Protein AF-A0AAW0KDP1-F1 (afdb_monomer_lite)

Secondary structure (DSSP, 8-state):
------PPPEEEEE-TTS-EEEEETTT--EEEEGGGS--S---TT----B-TTT--B--EEEESSSS--SEEEEEEEEEESSSEEEEEEETTEEEEEEE---S---SS-PPTTEEES-HHHHHTT--TT-EEESS--HHHHHHTT---PPPPEEEEEEEEEPPS-PEEES--TTHHHHHHHH-TTEEEEEEETTTEEEEEES---S-EE-SS--EEEEEEE-GGGGG-S----------

pLDDT: mean 79.46, std 15.43, range [26.52, 94.81]

Organism: Quercus suber (NCBI:txid58331)

Structure (mmCIF, N/CA/C/O backbone):
data_AF-A0AAW0KDP1-F1
#
_entry.id   AF-A0AAW0KDP1-F1
#
loop_
_atom_site.group_PDB
_atom_site.id
_atom_site.type_symbol
_atom_site.label_atom_id
_atom_site.label_alt_id
_atom_site.label_comp_id
_atom_site.label_asym_id
_atom_site.label_entity_id
_atom_site.label_seq_id
_atom_site.pdbx_PDB_ins_code
_atom_site.Cartn_x
_atom_site.Cartn_y
_atom_site.Cartn_z
_atom_site.occupancy
_atom_site.B_iso_or_equiv
_atom_site.auth_seq_id
_atom_site.auth_comp_id
_atom_site.auth_asym_id
_atom_site.auth_atom_id
_atom_site.pdbx_PDB_model_num
ATOM 1 N N . MET A 1 1 ? 47.882 -31.723 -36.943 1.00 37.19 1 MET A N 1
ATOM 2 C CA . MET A 1 1 ? 46.556 -31.652 -36.293 1.00 37.19 1 MET A CA 1
ATOM 3 C C . MET A 1 1 ? 45.699 -30.696 -37.102 1.00 37.19 1 MET A C 1
ATOM 5 O O . MET A 1 1 ? 46.009 -29.514 -37.116 1.00 37.19 1 MET A O 1
ATOM 9 N N . ASN A 1 2 ? 44.676 -31.187 -37.803 1.00 33.06 2 ASN A N 1
ATOM 10 C CA . ASN A 1 2 ? 43.645 -30.308 -38.356 1.00 33.06 2 ASN A CA 1
ATOM 11 C C . ASN A 1 2 ? 42.682 -29.964 -37.223 1.00 33.06 2 ASN A C 1
ATOM 13 O O . ASN A 1 2 ? 41.921 -30.821 -36.784 1.00 33.06 2 ASN A O 1
ATOM 17 N N . VAL A 1 3 ? 42.743 -28.729 -36.729 1.00 38.56 3 VAL A N 1
ATOM 18 C CA . VAL A 1 3 ? 41.714 -28.197 -35.837 1.00 38.56 3 VAL A CA 1
ATOM 19 C C . VAL A 1 3 ? 40.710 -27.465 -36.720 1.00 38.56 3 VAL A C 1
ATOM 21 O O . VAL A 1 3 ? 40.890 -26.299 -37.053 1.00 38.56 3 VAL A O 1
ATOM 24 N N . THR A 1 4 ? 39.660 -28.159 -37.152 1.00 44.69 4 THR A N 1
ATOM 25 C CA . THR A 1 4 ? 38.486 -27.502 -37.734 1.00 44.69 4 THR A CA 1
ATOM 26 C C . THR A 1 4 ? 37.698 -26.848 -36.605 1.00 44.69 4 THR A C 1
ATOM 28 O O . THR A 1 4 ? 36.864 -27.491 -35.969 1.00 44.69 4 THR A O 1
ATOM 31 N N . THR A 1 5 ? 37.957 -25.572 -36.322 1.00 51.06 5 THR A N 1
ATOM 32 C CA . THR A 1 5 ? 37.062 -24.775 -35.481 1.00 51.06 5 THR A CA 1
ATOM 33 C C . THR A 1 5 ? 35.879 -24.314 -36.330 1.00 51.06 5 THR A C 1
ATOM 35 O O . THR A 1 5 ? 35.923 -23.299 -37.019 1.00 51.06 5 THR A O 1
ATOM 38 N N . SER A 1 6 ? 34.776 -25.063 -36.287 1.00 56.22 6 SER A N 1
ATOM 39 C CA . SER A 1 6 ? 33.471 -24.499 -36.639 1.00 56.22 6 SER A CA 1
ATOM 40 C C . SER A 1 6 ? 33.133 -23.459 -35.573 1.00 56.22 6 SER A C 1
ATOM 42 O O . SER A 1 6 ? 32.556 -23.801 -34.543 1.00 56.22 6 SER A O 1
ATOM 44 N N . VAL A 1 7 ? 33.537 -22.202 -35.775 1.00 60.31 7 VAL A N 1
ATOM 45 C CA . VAL A 1 7 ? 33.146 -21.112 -34.876 1.00 60.31 7 VAL A CA 1
ATOM 46 C C . VAL A 1 7 ? 31.623 -20.987 -34.965 1.00 60.31 7 VAL A C 1
ATOM 48 O O . VAL A 1 7 ? 31.108 -20.709 -36.053 1.00 60.31 7 VAL A O 1
ATOM 51 N N . PRO A 1 8 ? 30.871 -21.232 -33.876 1.00 68.81 8 PRO A N 1
ATOM 52 C CA . PRO A 1 8 ? 29.427 -21.088 -33.916 1.00 68.81 8 PRO A CA 1
ATOM 53 C C . PRO A 1 8 ? 29.092 -19.637 -34.265 1.00 68.81 8 PRO A C 1
ATOM 55 O O . PRO A 1 8 ? 29.429 -18.709 -33.526 1.00 68.81 8 PRO A O 1
ATOM 58 N N . LYS A 1 9 ? 28.451 -19.442 -35.423 1.00 81.38 9 LYS A N 1
ATOM 59 C CA . LYS A 1 9 ? 28.010 -18.120 -35.873 1.00 81.38 9 LYS A CA 1
ATOM 60 C C . LYS A 1 9 ? 27.109 -17.522 -34.795 1.00 81.38 9 LYS A C 1
ATOM 62 O O . LYS A 1 9 ? 26.192 -18.194 -34.324 1.00 81.38 9 LYS A O 1
ATOM 67 N N . SER A 1 10 ? 27.406 -16.292 -34.398 1.00 87.00 10 SER A N 1
ATOM 68 C CA . SER A 1 10 ? 26.646 -15.545 -33.399 1.00 87.00 10 SER A CA 1
ATOM 69 C C . SER A 1 10 ? 26.305 -14.171 -33.961 1.00 87.00 10 SER A C 1
ATOM 71 O O . SER A 1 10 ? 27.098 -13.593 -34.705 1.00 87.00 10 SER A O 1
ATOM 73 N N . THR A 1 11 ? 25.139 -13.646 -33.609 1.00 90.38 11 THR A N 1
ATOM 74 C CA . THR A 1 11 ? 24.645 -12.342 -34.054 1.00 90.38 11 THR A CA 1
ATOM 75 C C . THR A 1 11 ? 24.402 -11.438 -32.863 1.00 90.38 11 THR A C 1
ATOM 77 O O . THR A 1 11 ? 23.776 -11.842 -31.882 1.00 90.38 11 THR A O 1
ATOM 80 N N . ALA A 1 12 ? 24.886 -10.202 -32.961 1.00 91.88 12 ALA A N 1
ATOM 81 C CA . ALA A 1 12 ? 24.518 -9.135 -32.044 1.00 91.88 12 ALA A CA 1
ATOM 82 C C . ALA A 1 12 ? 23.241 -8.459 -32.556 1.00 91.88 12 ALA A C 1
ATOM 84 O O . ALA A 1 12 ? 23.168 -8.079 -33.724 1.00 91.88 12 ALA A O 1
ATOM 85 N N . GLN A 1 13 ? 22.241 -8.312 -31.692 1.00 90.75 13 GLN A N 1
ATOM 86 C CA . GLN A 1 13 ? 20.956 -7.714 -32.034 1.00 90.75 13 GLN A CA 1
ATOM 87 C C . GLN A 1 13 ? 20.509 -6.750 -30.936 1.00 90.75 13 GLN A C 1
ATOM 89 O O . GLN A 1 13 ? 20.554 -7.081 -29.752 1.00 90.75 13 GLN A O 1
ATOM 94 N N . LEU A 1 14 ? 20.044 -5.565 -31.332 1.00 90.75 14 LEU A N 1
ATOM 95 C CA . LEU A 1 14 ? 19.363 -4.637 -30.434 1.00 90.75 14 LEU A CA 1
ATOM 96 C C . LEU A 1 14 ? 17.856 -4.916 -30.471 1.00 90.75 14 LEU A C 1
ATOM 98 O O . LEU A 1 14 ? 17.233 -4.846 -31.529 1.00 90.75 14 LEU A O 1
ATOM 102 N N . LEU A 1 15 ? 17.278 -5.255 -29.321 1.00 88.06 15 LEU A N 1
ATOM 103 C CA . LEU A 1 15 ? 15.844 -5.503 -29.184 1.00 88.06 15 LEU A CA 1
ATOM 104 C C . LEU A 1 15 ? 15.071 -4.188 -29.020 1.00 88.06 15 LEU A C 1
ATOM 106 O O . LEU A 1 15 ? 15.624 -3.180 -28.586 1.00 88.06 15 LEU A O 1
ATOM 110 N N . HIS A 1 16 ? 13.760 -4.218 -29.276 1.00 84.94 16 HIS A N 1
ATOM 111 C CA . HIS A 1 16 ? 12.876 -3.059 -29.077 1.00 84.94 16 HIS A CA 1
ATOM 112 C C . HIS A 1 16 ? 12.880 -2.529 -27.631 1.00 84.94 16 HIS A C 1
ATOM 114 O O . HIS A 1 16 ? 12.679 -1.342 -27.402 1.00 84.94 16 HIS A O 1
ATOM 120 N N . SER A 1 17 ? 13.171 -3.388 -26.652 1.00 82.81 17 SER A N 1
ATOM 121 C CA . SER A 1 17 ? 13.331 -2.988 -25.250 1.00 82.81 17 SER A CA 1
ATOM 122 C C . SER A 1 17 ? 14.595 -2.160 -24.973 1.00 82.81 17 SER A C 1
ATOM 124 O O . SER A 1 17 ? 14.774 -1.692 -23.854 1.00 82.81 17 SER A O 1
ATOM 126 N N . GLY A 1 18 ? 15.502 -2.014 -25.944 1.00 85.38 18 GLY A N 1
ATOM 127 C CA . GLY A 1 18 ? 16.833 -1.430 -25.751 1.00 85.38 18 GLY A CA 1
ATOM 128 C C . GLY A 1 18 ? 17.872 -2.421 -25.210 1.00 85.38 18 GLY A C 1
ATOM 129 O O . GLY A 1 18 ? 19.008 -2.038 -24.939 1.00 85.38 18 GLY A O 1
ATOM 130 N N . ASN A 1 19 ? 17.513 -3.700 -25.052 1.00 88.44 19 ASN A N 1
ATOM 131 C CA . ASN A 1 19 ? 18.457 -4.747 -24.661 1.00 88.44 19 ASN A CA 1
ATOM 132 C C . ASN A 1 19 ? 19.320 -5.154 -25.862 1.00 88.44 19 ASN A C 1
ATOM 134 O O . ASN A 1 19 ? 18.791 -5.614 -26.876 1.00 88.44 19 ASN A O 1
ATOM 138 N N . LEU A 1 20 ? 20.639 -5.007 -25.744 1.00 91.06 20 LEU A N 1
ATOM 139 C CA . LEU A 1 20 ? 21.595 -5.502 -26.730 1.00 91.06 20 LEU A CA 1
ATOM 140 C C . LEU A 1 20 ? 21.946 -6.939 -26.359 1.00 91.06 20 LEU A C 1
ATOM 142 O O . LEU A 1 20 ? 22.502 -7.174 -25.287 1.00 91.06 20 LEU A O 1
ATOM 146 N N . VAL A 1 21 ? 21.621 -7.890 -27.229 1.00 92.25 21 VAL A N 1
ATOM 147 C CA . VAL A 1 21 ? 21.832 -9.321 -26.994 1.00 92.25 21 VAL A CA 1
ATOM 148 C C . VAL A 1 21 ? 22.825 -9.892 -27.993 1.00 92.25 21 VAL A C 1
ATOM 150 O O . VAL A 1 21 ? 22.816 -9.539 -29.171 1.00 92.25 21 VAL A O 1
ATOM 153 N N . LEU A 1 22 ? 23.676 -10.796 -27.521 1.00 91.75 22 LEU A N 1
ATOM 154 C CA . LEU A 1 22 ? 24.489 -11.656 -28.369 1.00 91.75 22 LEU A CA 1
ATOM 155 C C . LEU A 1 22 ? 23.862 -13.047 -28.356 1.00 91.75 22 LEU A C 1
ATOM 157 O O . LEU A 1 22 ? 23.743 -13.670 -27.296 1.00 91.75 22 LEU A O 1
ATOM 161 N N . GLN A 1 23 ? 23.448 -13.515 -29.526 1.00 91.00 23 GLN A N 1
ATOM 162 C CA . GLN A 1 23 ? 22.699 -14.754 -29.690 1.00 91.00 23 GLN A CA 1
ATOM 163 C C . GLN A 1 23 ? 23.456 -15.719 -30.599 1.00 91.00 23 GLN A C 1
ATOM 165 O O . GLN A 1 23 ? 24.000 -15.318 -31.624 1.00 91.00 23 GLN A O 1
ATOM 170 N N . GLN A 1 24 ? 23.487 -16.996 -30.232 1.00 89.94 24 GLN A N 1
ATOM 171 C CA . GLN A 1 24 ? 24.057 -18.046 -31.069 1.00 89.94 24 GLN A CA 1
ATOM 172 C C . GLN A 1 24 ? 23.070 -18.436 -32.179 1.00 89.94 24 GLN A C 1
ATOM 174 O O . GLN A 1 24 ? 21.932 -18.800 -31.891 1.00 89.94 24 GLN A O 1
ATOM 179 N N . ASN A 1 25 ? 23.503 -18.432 -33.440 1.00 83.69 2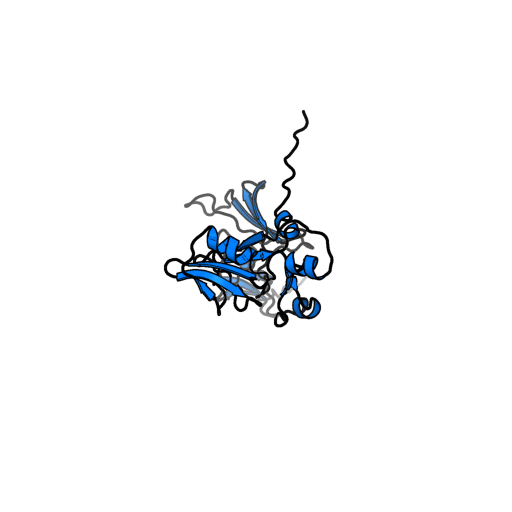5 ASN A N 1
ATOM 180 C CA . ASN A 1 25 ? 22.606 -18.613 -34.590 1.00 83.69 25 ASN A CA 1
ATOM 181 C C . ASN A 1 25 ? 22.030 -20.028 -34.688 1.00 83.69 25 ASN A C 1
ATOM 183 O O . ASN A 1 25 ? 20.930 -20.209 -35.194 1.00 83.69 25 ASN A O 1
ATOM 187 N N . THR A 1 26 ? 22.785 -21.038 -34.254 1.00 84.06 26 THR A N 1
ATOM 188 C CA . THR A 1 26 ? 22.388 -22.448 -34.384 1.00 84.06 26 THR A CA 1
ATOM 189 C C . THR A 1 26 ? 21.294 -22.845 -33.401 1.00 84.06 26 THR A C 1
ATOM 191 O O . THR A 1 26 ? 20.446 -23.662 -33.739 1.00 84.06 26 THR A O 1
ATOM 194 N N . THR A 1 27 ? 21.319 -22.288 -32.190 1.00 82.75 27 THR A N 1
ATOM 195 C CA . THR A 1 27 ? 20.412 -22.667 -31.095 1.00 82.75 27 THR A CA 1
ATOM 196 C C . THR A 1 27 ? 19.427 -21.564 -30.721 1.00 82.75 27 THR A C 1
ATOM 198 O O . THR A 1 27 ? 18.463 -21.827 -30.013 1.00 82.75 27 THR A O 1
ATOM 201 N N . GLY A 1 28 ? 19.671 -20.319 -31.141 1.00 82.38 28 GLY A N 1
ATOM 202 C CA . GLY A 1 28 ? 18.922 -19.156 -30.665 1.00 82.38 28 GLY A CA 1
ATOM 203 C C . GLY A 1 28 ? 19.210 -18.799 -29.200 1.00 82.38 28 GLY A C 1
ATOM 204 O O . GLY A 1 28 ? 18.505 -17.974 -28.620 1.00 82.38 28 GLY A O 1
ATOM 205 N N . THR A 1 29 ? 20.230 -19.387 -28.571 1.00 86.50 29 THR A N 1
ATOM 206 C CA . THR A 1 29 ? 20.529 -19.130 -27.154 1.00 86.50 29 THR A CA 1
ATOM 207 C C . THR A 1 29 ? 21.184 -17.761 -26.980 1.00 86.50 29 THR A C 1
ATOM 209 O O . THR A 1 29 ? 22.144 -17.437 -27.683 1.00 86.50 29 THR A O 1
ATOM 212 N N . ILE A 1 30 ? 20.696 -16.959 -26.028 1.00 87.69 30 ILE A N 1
ATOM 213 C CA . ILE A 1 30 ? 21.334 -15.694 -25.640 1.00 87.69 30 ILE A CA 1
ATOM 214 C C . ILE A 1 30 ? 22.529 -16.016 -24.744 1.00 87.69 30 ILE A C 1
ATOM 216 O O . ILE A 1 30 ? 22.359 -16.531 -23.640 1.00 87.69 30 ILE A O 1
ATOM 220 N N . ILE A 1 31 ? 23.731 -15.694 -25.215 1.00 90.12 31 ILE A N 1
ATOM 221 C CA . ILE A 1 31 ? 24.982 -15.935 -24.482 1.00 90.12 31 ILE A CA 1
ATOM 222 C C . ILE A 1 31 ? 25.451 -14.701 -23.705 1.00 90.12 31 ILE A C 1
ATOM 224 O O . ILE A 1 31 ? 26.204 -14.828 -22.742 1.00 90.12 31 ILE A O 1
ATOM 228 N N . TRP A 1 32 ? 24.988 -13.510 -24.089 1.00 90.69 32 TRP A N 1
ATOM 229 C CA . TRP A 1 32 ? 25.252 -12.262 -23.377 1.00 90.69 32 TRP A CA 1
ATOM 230 C C . TRP A 1 32 ? 24.125 -11.257 -23.617 1.00 90.69 32 TRP A C 1
ATOM 232 O O . TRP A 1 32 ? 23.525 -11.244 -24.692 1.00 90.69 32 TRP A O 1
ATOM 242 N N . GLN A 1 33 ? 23.853 -10.397 -22.635 1.00 91.62 33 GLN A N 1
ATOM 243 C CA . GLN A 1 33 ? 22.905 -9.293 -22.786 1.00 91.62 33 GLN A CA 1
ATOM 244 C C . GLN A 1 33 ? 23.303 -8.070 -21.952 1.00 91.62 33 GLN A C 1
ATOM 246 O O . GLN A 1 33 ? 23.795 -8.216 -20.829 1.00 91.62 33 GLN A O 1
ATOM 251 N N . SER A 1 34 ? 23.027 -6.866 -22.458 1.00 88.88 34 SER A N 1
ATOM 252 C CA . SER A 1 34 ? 23.371 -5.613 -21.772 1.00 88.88 34 SER A CA 1
ATOM 253 C C . SER A 1 34 ? 22.600 -5.422 -20.465 1.00 88.88 34 SER A C 1
ATOM 255 O O . SER A 1 34 ? 23.146 -4.904 -19.494 1.00 88.88 34 SER A O 1
ATOM 257 N N . PHE A 1 35 ? 21.365 -5.924 -20.378 1.00 88.25 35 PHE A N 1
ATOM 258 C CA . PHE A 1 35 ? 20.525 -5.804 -19.178 1.00 88.25 35 PHE A CA 1
ATOM 259 C C . PHE A 1 35 ? 21.103 -6.507 -17.935 1.00 88.25 35 PHE A C 1
ATOM 261 O O . PHE A 1 35 ? 20.681 -6.218 -16.818 1.00 88.25 35 PHE A O 1
ATOM 268 N N . GLN A 1 36 ? 22.073 -7.415 -18.100 1.00 85.94 36 GLN A N 1
ATOM 269 C CA . GLN A 1 36 ? 22.772 -8.048 -16.975 1.00 85.94 36 GLN A CA 1
ATOM 270 C C . GLN A 1 36 ? 23.845 -7.147 -16.342 1.00 85.94 36 GLN A C 1
ATOM 272 O O . GLN A 1 36 ? 24.273 -7.427 -15.223 1.00 85.94 36 GLN A O 1
ATOM 277 N N . ARG A 1 37 ? 24.287 -6.086 -17.032 1.00 85.00 37 ARG A N 1
ATOM 278 C CA . ARG A 1 37 ? 25.301 -5.130 -16.560 1.00 85.00 37 ARG A CA 1
ATOM 279 C C . ARG A 1 37 ? 24.906 -3.696 -16.945 1.00 85.00 37 ARG A C 1
ATOM 281 O O . ARG A 1 37 ? 25.454 -3.156 -17.905 1.00 85.00 37 ARG A O 1
ATOM 288 N N . PRO A 1 38 ? 23.930 -3.101 -16.242 1.00 86.06 38 PRO A N 1
ATOM 289 C CA . PRO A 1 38 ? 23.477 -1.749 -16.533 1.00 86.06 38 PRO A CA 1
ATOM 290 C C . PRO A 1 38 ? 24.465 -0.685 -16.024 1.00 86.06 38 PRO A C 1
ATOM 292 O O . PRO A 1 38 ? 25.297 -0.960 -15.161 1.00 86.06 38 PRO A O 1
ATOM 295 N N . CYS A 1 39 ? 24.339 0.535 -16.549 1.00 85.88 39 CYS A N 1
ATOM 296 C CA . CYS A 1 39 ? 25.056 1.723 -16.074 1.00 85.88 39 CYS A CA 1
ATOM 297 C C . CYS A 1 39 ? 24.234 2.438 -14.982 1.00 85.88 39 CYS A C 1
ATOM 299 O O . CYS A 1 39 ? 23.882 1.838 -13.967 1.00 85.88 39 CYS A O 1
ATOM 301 N N . ASP A 1 40 ? 23.901 3.709 -15.193 1.00 85.19 40 ASP A N 1
ATOM 302 C CA . ASP A 1 40 ? 23.148 4.574 -14.281 1.00 85.19 40 ASP A CA 1
ATOM 303 C C . ASP A 1 40 ? 21.636 4.584 -14.559 1.00 85.19 40 ASP A C 1
ATOM 305 O O . ASP A 1 40 ? 20.846 4.973 -13.700 1.00 85.19 40 ASP A O 1
ATOM 309 N N . THR A 1 41 ? 21.226 4.128 -15.744 1.00 81.50 41 THR A N 1
ATOM 310 C CA . THR A 1 41 ? 19.852 4.254 -16.241 1.00 81.50 41 THR A CA 1
ATOM 311 C C . THR A 1 41 ? 19.098 2.925 -16.207 1.00 81.50 41 THR A C 1
ATOM 313 O O . THR A 1 41 ? 19.573 1.912 -16.722 1.00 81.50 41 THR A O 1
ATOM 316 N N . LEU A 1 42 ? 17.879 2.945 -15.658 1.00 81.62 42 LEU A N 1
ATOM 317 C CA . LEU A 1 42 ? 16.928 1.831 -15.690 1.00 81.62 42 LEU A CA 1
ATOM 318 C C . LEU A 1 42 ? 15.947 2.008 -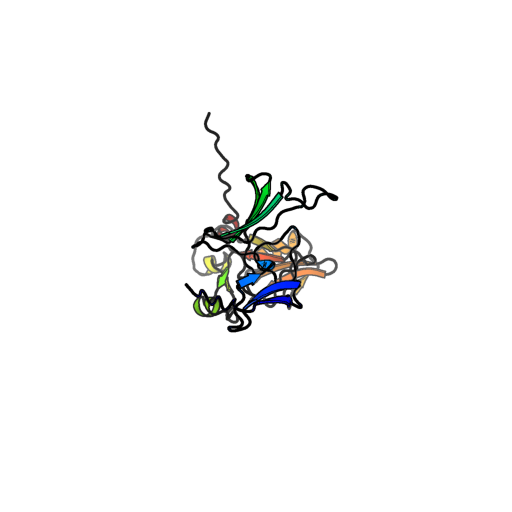16.858 1.00 81.62 42 LEU A C 1
ATOM 320 O O . LEU A 1 42 ? 15.114 2.911 -16.840 1.00 81.62 42 LEU A O 1
ATOM 324 N N . LEU A 1 43 ? 16.026 1.128 -17.858 1.00 80.56 43 LEU A N 1
ATOM 325 C CA . LEU A 1 43 ? 15.093 1.107 -18.988 1.00 80.56 43 LEU A CA 1
ATOM 326 C C . LEU A 1 43 ? 13.832 0.295 -18.671 1.00 80.56 43 LEU A C 1
ATOM 328 O O . LEU A 1 43 ? 13.823 -0.588 -17.810 1.00 80.56 43 LEU A O 1
ATOM 332 N N . SER A 1 44 ? 12.763 0.559 -19.425 1.00 72.38 44 SER A N 1
ATOM 333 C CA . SER A 1 44 ? 11.558 -0.273 -19.388 1.00 72.38 44 SER A CA 1
ATOM 334 C C . SER A 1 44 ? 11.911 -1.734 -19.701 1.00 72.38 44 SER A C 1
ATOM 336 O O . SER A 1 44 ? 12.748 -2.013 -20.556 1.00 72.38 44 SER A O 1
ATOM 338 N N . MET A 1 45 ? 11.287 -2.680 -18.995 1.00 72.75 45 MET A N 1
ATOM 339 C CA . MET A 1 45 ? 11.553 -4.129 -19.066 1.00 72.75 45 MET A CA 1
ATOM 340 C C . MET A 1 45 ? 12.903 -4.606 -18.492 1.00 72.75 45 MET A C 1
ATOM 342 O O . MET A 1 45 ? 13.128 -5.820 -18.430 1.00 72.75 45 MET A O 1
ATOM 346 N N . MET A 1 46 ? 13.783 -3.713 -18.019 1.00 80.94 46 MET A N 1
ATOM 347 C CA . MET A 1 46 ? 14.935 -4.124 -17.209 1.00 80.94 46 MET A CA 1
ATOM 348 C C . MET A 1 46 ? 14.473 -4.647 -15.847 1.00 80.94 46 MET A C 1
ATOM 350 O O . MET A 1 46 ? 13.533 -4.133 -15.241 1.00 80.94 46 MET A O 1
ATOM 354 N N . LYS A 1 47 ? 15.164 -5.670 -15.337 1.00 79.12 47 LYS A N 1
ATOM 355 C CA . LYS A 1 47 ? 14.870 -6.267 -14.030 1.00 79.12 47 LYS A CA 1
ATOM 356 C C . LYS A 1 47 ? 16.040 -6.061 -13.083 1.00 79.12 47 LYS A C 1
ATOM 358 O O . LYS A 1 47 ? 17.097 -6.667 -13.252 1.00 79.12 47 LYS A O 1
ATOM 363 N N . MET A 1 48 ? 15.819 -5.274 -12.036 1.00 78.38 48 MET A N 1
ATOM 364 C CA . MET A 1 48 ? 16.711 -5.285 -10.883 1.00 78.38 48 MET A CA 1
ATOM 365 C C . MET A 1 48 ? 16.474 -6.595 -10.127 1.00 78.38 48 MET A C 1
ATOM 367 O O . MET A 1 48 ? 15.353 -6.900 -9.723 1.00 78.38 48 MET A O 1
ATOM 371 N N . SER A 1 49 ? 17.508 -7.418 -10.006 1.00 79.56 49 SER A N 1
ATOM 372 C CA . SER A 1 49 ? 17.386 -8.764 -9.451 1.00 79.56 49 SER A CA 1
ATOM 373 C C . SER A 1 49 ? 18.627 -9.146 -8.664 1.00 79.56 49 SER A C 1
ATOM 375 O O . SER A 1 49 ? 19.712 -8.601 -8.864 1.00 79.56 49 SER A O 1
ATOM 377 N N . THR A 1 50 ? 18.454 -10.084 -7.743 1.00 80.50 50 THR A N 1
ATOM 378 C CA . THR A 1 50 ? 19.544 -10.665 -6.967 1.00 80.50 50 THR A CA 1
ATOM 379 C C . THR A 1 50 ? 19.310 -12.160 -6.858 1.00 80.50 50 THR A C 1
ATOM 381 O O . THR A 1 50 ? 18.202 -12.613 -6.561 1.00 80.50 50 THR A O 1
ATOM 384 N N . ASN A 1 51 ? 20.338 -12.937 -7.160 1.00 73.00 51 ASN A N 1
ATOM 385 C CA . ASN A 1 51 ? 20.327 -14.379 -7.073 1.00 73.00 51 ASN A CA 1
ATOM 386 C C . ASN A 1 51 ? 21.117 -14.781 -5.828 1.00 73.00 51 ASN A C 1
ATOM 388 O O . ASN A 1 51 ? 22.343 -14.695 -5.802 1.00 73.00 51 ASN A O 1
ATOM 392 N N . ARG A 1 52 ? 20.400 -15.245 -4.799 1.00 67.81 52 ARG A N 1
ATOM 393 C CA . ARG A 1 52 ? 21.001 -15.657 -3.521 1.00 67.81 52 ARG A CA 1
ATOM 394 C C . ARG A 1 52 ? 21.902 -16.887 -3.645 1.00 67.81 52 ARG A C 1
ATOM 396 O O . ARG A 1 52 ? 22.785 -17.057 -2.820 1.00 67.81 52 ARG A O 1
ATOM 403 N N . ILE A 1 53 ? 21.666 -17.734 -4.648 1.00 70.81 53 ILE A N 1
ATOM 404 C CA . ILE A 1 53 ? 22.401 -18.989 -4.851 1.00 70.81 53 ILE A CA 1
ATOM 405 C C . ILE A 1 53 ? 23.760 -18.706 -5.495 1.00 70.81 53 ILE A C 1
ATOM 407 O O . ILE A 1 53 ? 24.763 -19.293 -5.112 1.00 70.81 53 ILE A O 1
ATOM 411 N N . THR A 1 54 ? 23.801 -17.791 -6.467 1.00 71.56 54 THR A N 1
ATOM 412 C CA . THR A 1 54 ? 25.024 -17.486 -7.232 1.00 71.56 54 THR A CA 1
ATOM 413 C C . THR A 1 54 ? 25.727 -16.203 -6.784 1.00 71.56 54 THR A C 1
ATOM 415 O O . THR A 1 54 ? 26.728 -15.825 -7.384 1.00 71.56 54 THR A O 1
ATOM 418 N N . SER A 1 55 ? 25.197 -15.505 -5.773 1.00 69.00 55 SER A N 1
ATOM 419 C CA . SER A 1 55 ? 25.632 -14.168 -5.321 1.00 69.00 55 SER A CA 1
ATOM 420 C C . SER A 1 55 ? 25.635 -13.085 -6.411 1.00 69.00 55 SER A C 1
ATOM 422 O O . SER A 1 55 ? 26.136 -11.980 -6.202 1.00 69.00 55 SER A O 1
ATOM 424 N N . ASN A 1 56 ? 25.041 -13.369 -7.572 1.00 78.88 56 ASN A N 1
ATOM 425 C CA . ASN A 1 56 ? 24.936 -12.426 -8.675 1.00 78.88 56 ASN A CA 1
ATOM 426 C C . ASN A 1 56 ? 23.820 -11.420 -8.399 1.00 78.88 56 ASN A C 1
ATOM 428 O O . ASN A 1 56 ? 22.685 -11.803 -8.115 1.00 78.88 56 ASN A O 1
ATOM 432 N N . LYS A 1 57 ? 24.117 -10.131 -8.548 1.00 84.94 57 LYS A N 1
ATOM 433 C CA . LYS A 1 57 ? 23.135 -9.049 -8.435 1.00 84.94 57 LYS A CA 1
ATOM 434 C C . LYS A 1 57 ? 23.239 -8.109 -9.626 1.00 84.94 57 LYS A C 1
ATOM 436 O O . LYS A 1 57 ? 24.336 -7.788 -10.072 1.00 84.94 57 LYS A O 1
ATOM 441 N N . VAL A 1 58 ? 22.091 -7.653 -10.110 1.00 86.81 58 VAL A N 1
ATOM 442 C CA . VAL A 1 58 ? 22.015 -6.544 -11.060 1.00 86.81 58 VAL A CA 1
ATOM 443 C C . VAL A 1 58 ? 22.070 -5.255 -10.247 1.00 86.81 58 VAL A C 1
ATOM 445 O O . VAL A 1 58 ? 21.179 -4.984 -9.439 1.00 86.81 58 VAL A O 1
ATOM 448 N N . GLN A 1 59 ? 23.148 -4.500 -10.427 1.00 89.56 59 GLN A N 1
ATOM 449 C CA . GLN A 1 59 ? 23.444 -3.264 -9.708 1.00 89.56 59 GLN A CA 1
ATOM 450 C C . GLN A 1 59 ? 23.630 -2.139 -10.720 1.00 89.56 59 GLN A C 1
ATOM 452 O O . GLN A 1 59 ? 24.316 -2.331 -11.719 1.00 89.56 59 GLN A O 1
ATOM 457 N N . PHE A 1 60 ? 23.030 -0.985 -10.439 1.00 91.12 60 PHE A N 1
ATOM 458 C CA . PHE A 1 60 ? 23.203 0.230 -11.234 1.00 91.12 60 PHE A CA 1
ATOM 459 C C . PHE A 1 60 ? 24.201 1.133 -10.523 1.00 91.12 60 PHE A C 1
ATOM 461 O O . PHE A 1 60 ? 24.207 1.199 -9.290 1.00 91.12 60 PHE A O 1
ATOM 468 N N . THR A 1 61 ? 25.033 1.824 -11.285 1.00 91.62 61 THR A N 1
ATOM 469 C CA . THR A 1 61 ? 26.105 2.685 -10.776 1.00 91.62 61 THR A CA 1
ATOM 470 C C . THR A 1 61 ? 25.947 4.080 -11.343 1.00 91.62 61 THR A C 1
ATOM 472 O O . THR A 1 61 ? 25.742 4.218 -12.545 1.00 91.62 61 THR A O 1
ATOM 475 N N . SER A 1 62 ? 26.074 5.109 -10.506 1.00 91.31 62 SER A N 1
ATOM 476 C CA . SER A 1 62 ? 26.077 6.488 -10.989 1.00 91.31 62 SER A CA 1
ATOM 477 C C . SER A 1 62 ? 27.289 6.744 -11.879 1.00 91.31 62 SER A C 1
ATOM 479 O O . SER A 1 62 ? 28.299 6.043 -11.788 1.00 91.31 62 SER A O 1
ATOM 481 N N . TRP A 1 63 ? 27.225 7.796 -12.687 1.00 91.12 63 TRP A N 1
ATOM 482 C CA . TRP A 1 63 ? 28.428 8.371 -13.281 1.00 91.12 63 TRP A CA 1
ATOM 483 C C . TRP A 1 63 ? 29.286 9.045 -12.211 1.00 91.12 63 TRP A C 1
ATOM 485 O O . TRP A 1 63 ? 28.797 9.411 -11.133 1.00 91.12 63 TRP A O 1
ATOM 495 N N . LYS A 1 64 ? 30.576 9.203 -12.504 1.00 88.62 64 LYS A N 1
ATOM 496 C CA . LYS A 1 64 ? 31.525 9.900 -11.635 1.00 88.62 64 LYS A CA 1
ATOM 497 C C . LYS A 1 64 ? 31.297 11.409 -11.651 1.00 88.62 64 LYS A C 1
ATOM 499 O O . LYS A 1 64 ? 31.441 12.059 -10.616 1.00 88.62 64 LYS A O 1
ATOM 504 N N . SER A 1 65 ? 30.915 11.959 -12.801 1.00 87.69 65 SER A N 1
ATOM 505 C CA . SER A 1 65 ? 30.482 13.350 -12.961 1.00 87.69 65 SER A CA 1
ATOM 506 C C . SER A 1 65 ? 29.578 13.493 -14.194 1.00 87.69 65 SER A C 1
ATOM 508 O O . SER A 1 65 ? 29.389 12.541 -14.944 1.00 87.69 65 SER A O 1
ATOM 510 N N . LEU A 1 66 ? 29.038 14.692 -14.438 1.00 84.62 66 LEU A N 1
ATOM 511 C CA . LEU A 1 66 ? 28.224 14.974 -15.632 1.00 84.62 66 LEU A CA 1
ATOM 512 C C . LEU A 1 66 ? 28.982 14.777 -16.959 1.00 84.62 66 LEU A C 1
ATOM 514 O O . LEU A 1 66 ? 28.350 14.566 -17.989 1.00 84.62 66 LEU A O 1
ATOM 518 N N . SER A 1 67 ? 30.315 14.866 -16.947 1.00 92.88 67 SER A N 1
ATOM 519 C CA . SER A 1 67 ? 31.168 14.713 -18.132 1.00 92.88 67 SER A CA 1
ATOM 520 C C . SER A 1 67 ? 31.950 13.397 -18.168 1.00 92.88 67 SER A C 1
ATOM 522 O O . SER A 1 67 ? 32.533 13.074 -19.200 1.00 92.88 67 SER A O 1
ATOM 524 N N . ASP A 1 68 ? 31.975 12.645 -17.066 1.00 90.19 68 ASP A N 1
ATOM 525 C CA . ASP A 1 68 ? 32.732 11.403 -16.926 1.00 90.19 68 ASP A CA 1
ATOM 526 C C . ASP A 1 68 ? 31.780 10.232 -16.612 1.00 90.19 68 ASP A C 1
ATOM 528 O O . ASP A 1 68 ? 31.385 10.058 -15.451 1.00 90.19 68 ASP A O 1
ATOM 532 N N . PRO A 1 69 ? 31.424 9.410 -17.622 1.00 90.62 69 PRO A N 1
ATOM 533 C CA . PRO A 1 69 ? 30.519 8.275 -17.464 1.00 90.62 69 PRO A CA 1
ATOM 534 C C . PRO A 1 69 ? 31.175 7.053 -16.803 1.00 90.62 69 PRO A C 1
ATOM 536 O O . PRO A 1 69 ? 30.569 5.980 -16.750 1.00 90.62 69 PRO A O 1
ATOM 539 N N . SER A 1 70 ? 32.416 7.171 -16.313 1.00 91.69 70 SER A N 1
ATOM 540 C CA . SER A 1 70 ? 33.023 6.128 -15.489 1.00 91.69 70 SER A CA 1
ATOM 541 C C . SER A 1 70 ? 32.244 5.911 -14.184 1.00 91.69 70 SER A C 1
ATOM 543 O O . SER A 1 70 ? 31.424 6.733 -13.770 1.00 91.69 70 SER A O 1
ATOM 545 N N . ILE A 1 71 ? 32.483 4.766 -13.538 1.00 90.06 71 ILE A N 1
ATOM 546 C CA . ILE A 1 71 ? 31.765 4.342 -12.329 1.00 90.06 71 ILE A CA 1
ATOM 547 C C . ILE A 1 71 ? 31.973 5.370 -11.206 1.00 90.06 71 ILE A C 1
ATOM 549 O O . ILE A 1 71 ? 33.098 5.612 -10.766 1.00 90.06 71 ILE A O 1
ATOM 553 N N . GLY A 1 72 ? 30.874 5.957 -10.739 1.00 91.06 72 GLY A N 1
ATOM 554 C CA . GLY A 1 72 ? 30.835 6.910 -9.637 1.00 91.06 72 GLY A CA 1
ATOM 555 C C . GLY A 1 72 ? 30.737 6.261 -8.256 1.00 91.06 72 GLY A C 1
ATOM 556 O O . GLY A 1 72 ? 30.785 5.042 -8.097 1.00 91.06 72 GLY A O 1
ATOM 557 N N . SER A 1 73 ? 30.588 7.104 -7.232 1.00 92.81 73 SER A N 1
ATOM 558 C CA . SER A 1 73 ? 30.570 6.683 -5.823 1.00 92.81 73 SER A CA 1
ATOM 559 C C . SER A 1 73 ? 29.247 6.062 -5.377 1.00 92.81 73 SER A C 1
ATOM 561 O O . SER A 1 73 ? 29.221 5.359 -4.364 1.00 92.81 73 SER A O 1
ATOM 563 N N . PHE A 1 74 ? 28.153 6.289 -6.114 1.00 92.69 74 PHE A N 1
ATOM 564 C CA . PHE A 1 74 ? 26.832 5.783 -5.758 1.00 92.69 74 PHE A CA 1
ATOM 565 C C . PHE A 1 74 ? 26.429 4.566 -6.578 1.00 92.69 74 PHE A C 1
ATOM 567 O O . PHE A 1 74 ? 26.696 4.458 -7.774 1.00 92.69 74 PHE A O 1
ATOM 574 N N . SER A 1 75 ? 25.705 3.652 -5.938 1.00 92.75 75 SER A N 1
ATOM 575 C CA . SER A 1 75 ? 25.089 2.532 -6.641 1.00 92.75 75 SER A CA 1
ATOM 576 C C . SER A 1 75 ? 23.807 2.060 -5.975 1.00 92.75 75 SER A C 1
ATOM 578 O O . SER A 1 75 ? 23.626 2.234 -4.771 1.00 92.75 75 SER A O 1
ATOM 580 N N . VAL A 1 76 ? 22.917 1.441 -6.748 1.00 91.06 76 VAL A N 1
ATOM 581 C CA . VAL A 1 76 ? 21.643 0.903 -6.261 1.00 91.06 76 VAL A CA 1
ATOM 582 C C . VAL A 1 76 ? 21.527 -0.584 -6.574 1.00 91.06 76 VAL A C 1
ATOM 584 O O . VAL A 1 76 ? 21.847 -1.040 -7.673 1.00 91.06 76 VAL A O 1
ATOM 587 N N . SER A 1 77 ? 21.103 -1.366 -5.582 1.00 88.75 77 SER A N 1
ATOM 588 C CA . SER A 1 77 ? 20.862 -2.805 -5.733 1.00 88.75 77 SER A CA 1
ATOM 589 C C . SER A 1 77 ? 19.799 -3.312 -4.762 1.00 88.75 77 SER A C 1
ATOM 591 O O . SER A 1 77 ? 19.533 -2.692 -3.731 1.00 88.75 77 SER A O 1
ATOM 593 N N . ILE A 1 78 ? 19.199 -4.459 -5.087 1.00 85.94 78 ILE A N 1
ATOM 594 C CA . ILE A 1 78 ? 18.278 -5.171 -4.194 1.00 85.94 78 ILE A CA 1
ATOM 595 C C . ILE A 1 78 ? 19.055 -6.214 -3.399 1.00 85.94 78 ILE A C 1
ATOM 597 O O . ILE A 1 78 ? 19.780 -7.033 -3.968 1.00 85.94 78 ILE A O 1
ATOM 601 N N . GLN A 1 79 ? 18.845 -6.229 -2.087 1.00 80.56 79 GLN A N 1
ATOM 602 C CA . GLN A 1 79 ? 19.309 -7.291 -1.210 1.00 80.56 79 GLN A CA 1
ATOM 603 C C . GLN A 1 79 ? 18.111 -8.098 -0.718 1.00 80.56 79 GLN A C 1
ATOM 605 O O . GLN A 1 79 ? 17.170 -7.577 -0.118 1.00 80.56 79 GLN A O 1
ATOM 610 N N . ALA A 1 80 ? 18.135 -9.392 -1.013 1.00 66.06 80 ALA A N 1
ATOM 611 C CA . ALA A 1 80 ? 17.081 -10.310 -0.636 1.00 66.06 80 ALA A CA 1
ATOM 612 C C . ALA A 1 80 ? 17.458 -10.936 0.719 1.00 66.06 80 ALA A C 1
ATOM 614 O O . ALA A 1 80 ? 18.128 -11.965 0.770 1.00 66.06 80 ALA A O 1
ATOM 615 N N . LEU A 1 81 ? 17.072 -10.263 1.809 1.00 66.75 81 LEU A N 1
ATOM 616 C CA . LEU A 1 81 ? 17.171 -10.765 3.189 1.00 66.75 81 LEU A CA 1
ATOM 617 C C . LEU A 1 81 ? 15.861 -11.495 3.555 1.00 66.75 81 LEU A C 1
ATOM 619 O O . LEU A 1 81 ? 15.345 -12.254 2.738 1.00 66.75 81 LEU A O 1
ATOM 623 N N . SER A 1 82 ? 15.280 -11.310 4.740 1.00 60.66 82 SER A N 1
ATOM 624 C CA . SER A 1 82 ? 13.931 -11.830 5.039 1.00 60.66 82 SER A CA 1
ATOM 625 C C . SER A 1 82 ? 12.843 -11.152 4.189 1.00 60.66 82 SER A C 1
ATOM 627 O O . SER A 1 82 ? 11.935 -11.820 3.707 1.00 60.66 82 SER A O 1
ATOM 629 N N . LEU A 1 83 ? 12.988 -9.850 3.920 1.00 68.12 83 LEU A N 1
ATOM 630 C CA . LEU A 1 83 ? 12.194 -9.071 2.961 1.00 68.12 83 LEU A CA 1
ATOM 631 C C . LEU A 1 83 ? 13.124 -8.444 1.907 1.00 68.12 83 LEU A C 1
ATOM 633 O O . LEU A 1 83 ? 14.254 -8.082 2.258 1.00 68.12 83 LEU A O 1
ATOM 637 N N . PRO A 1 84 ? 12.703 -8.298 0.632 1.00 74.69 84 PRO A N 1
ATOM 638 C CA . PRO A 1 84 ? 13.492 -7.581 -0.364 1.00 74.69 84 PRO A CA 1
ATOM 639 C C . PRO A 1 84 ? 13.671 -6.119 0.053 1.00 74.69 84 PRO A C 1
ATOM 641 O O . PRO A 1 84 ? 12.703 -5.423 0.352 1.00 74.69 84 PRO A O 1
ATOM 644 N N . GLN A 1 85 ? 14.908 -5.638 0.067 1.00 81.94 85 GLN A N 1
ATOM 645 C CA . GLN A 1 85 ? 15.219 -4.244 0.375 1.00 81.94 85 GLN A CA 1
ATOM 646 C C . GLN A 1 85 ? 16.037 -3.646 -0.763 1.00 81.94 85 GLN A C 1
ATOM 648 O O . GLN A 1 85 ? 16.970 -4.279 -1.255 1.00 81.94 85 GLN A O 1
ATOM 653 N N . VAL A 1 86 ? 15.697 -2.430 -1.178 1.00 84.69 86 VAL A N 1
ATOM 654 C CA . VAL A 1 86 ? 16.540 -1.627 -2.066 1.00 84.69 86 VAL A CA 1
ATOM 655 C C . VAL A 1 86 ? 17.525 -0.867 -1.199 1.00 84.69 86 VAL A C 1
ATOM 657 O O . VAL A 1 86 ? 17.131 -0.209 -0.236 1.00 84.69 86 VAL A O 1
ATOM 660 N N . PHE A 1 87 ? 18.795 -0.948 -1.567 1.00 87.25 87 PHE A N 1
ATOM 661 C CA . PHE A 1 87 ? 19.880 -0.204 -0.951 1.00 87.25 87 PHE A CA 1
ATOM 662 C C . PHE A 1 87 ? 20.481 0.767 -1.954 1.00 87.25 87 PHE A C 1
ATOM 664 O O . PHE A 1 87 ? 20.756 0.392 -3.096 1.00 87.25 87 PHE A O 1
ATOM 671 N N . ILE A 1 88 ? 20.739 1.983 -1.483 1.00 89.94 88 ILE A N 1
ATOM 672 C CA . ILE A 1 88 ? 21.670 2.913 -2.110 1.00 89.94 88 ILE A CA 1
ATOM 673 C C . ILE A 1 88 ? 22.965 2.842 -1.311 1.00 89.94 88 ILE A C 1
ATOM 675 O O . ILE A 1 88 ? 22.969 2.999 -0.088 1.00 89.94 88 ILE A O 1
ATOM 679 N N . TRP A 1 89 ? 24.060 2.602 -2.014 1.00 89.62 89 TRP A N 1
ATOM 680 C CA . TRP A 1 89 ? 25.401 2.516 -1.464 1.00 89.62 89 TRP A CA 1
ATOM 681 C C . TRP A 1 89 ? 26.185 3.756 -1.855 1.00 89.62 89 TRP A C 1
ATOM 683 O O . TRP A 1 89 ? 26.017 4.254 -2.968 1.00 89.62 89 TRP A O 1
ATOM 693 N N . LYS A 1 90 ? 27.068 4.200 -0.966 1.00 93.62 90 LYS A N 1
ATOM 694 C CA . LYS A 1 90 ? 28.087 5.206 -1.241 1.00 93.62 90 LYS A CA 1
ATOM 695 C C . LYS A 1 90 ? 29.439 4.631 -0.837 1.00 93.62 90 LYS A C 1
ATOM 697 O O . LYS A 1 90 ? 29.600 4.239 0.316 1.00 93.62 90 LYS A O 1
ATOM 702 N N . ASP A 1 91 ? 30.365 4.517 -1.785 1.00 92.44 91 ASP A N 1
ATOM 703 C CA . ASP A 1 91 ? 31.722 3.995 -1.550 1.00 92.44 91 ASP A CA 1
ATOM 704 C C . ASP A 1 91 ? 31.722 2.618 -0.841 1.00 92.44 91 ASP A C 1
ATOM 706 O O . ASP A 1 91 ? 32.518 2.335 0.051 1.00 92.44 91 ASP A O 1
ATOM 710 N N . GLY A 1 92 ? 30.757 1.761 -1.196 1.00 86.56 92 GLY A N 1
ATOM 711 C CA . GLY A 1 92 ? 30.581 0.422 -0.616 1.00 86.56 92 GLY A CA 1
ATOM 712 C C . GLY A 1 92 ? 29.849 0.371 0.732 1.00 86.56 92 GLY A C 1
ATOM 713 O O . GLY A 1 92 ? 29.495 -0.717 1.179 1.00 86.56 92 GLY A O 1
ATOM 714 N N . SER A 1 93 ? 29.549 1.516 1.348 1.00 85.94 93 SER A N 1
ATOM 715 C CA . SER A 1 93 ? 28.788 1.601 2.601 1.00 85.94 93 SER A CA 1
ATOM 716 C C . SER A 1 93 ? 27.299 1.867 2.343 1.00 85.94 93 SER A C 1
ATOM 718 O O . SER A 1 93 ? 26.965 2.591 1.399 1.00 85.94 93 SER A O 1
ATOM 720 N N . PRO A 1 94 ? 26.373 1.304 3.146 1.00 87.50 94 PRO A N 1
ATOM 721 C CA . PRO A 1 94 ? 24.947 1.559 2.982 1.00 87.50 94 PRO A CA 1
ATOM 722 C C . PRO A 1 94 ? 24.646 3.021 3.330 1.00 87.50 94 PRO A C 1
ATOM 724 O O . PRO A 1 94 ? 24.803 3.443 4.472 1.00 87.50 94 PRO A O 1
ATOM 727 N N . TYR A 1 95 ? 24.213 3.792 2.336 1.00 82.06 95 TYR A N 1
ATOM 728 C CA . TYR A 1 95 ? 23.848 5.200 2.495 1.00 82.06 95 TYR A CA 1
ATOM 729 C C . TYR A 1 95 ? 22.357 5.356 2.808 1.00 82.06 95 TYR A C 1
ATOM 731 O O . TYR A 1 95 ? 21.963 6.175 3.632 1.00 82.06 95 TYR A O 1
ATOM 739 N N . TRP A 1 96 ? 21.520 4.538 2.168 1.00 86.06 96 TRP A N 1
ATOM 740 C CA . TRP A 1 96 ? 20.076 4.534 2.368 1.00 86.06 96 TRP A CA 1
ATOM 741 C C . TRP A 1 96 ? 19.502 3.146 2.090 1.00 86.06 96 TRP A C 1
ATOM 743 O O . TRP A 1 96 ? 20.025 2.404 1.255 1.00 86.06 96 TRP A O 1
ATOM 753 N N . ARG A 1 97 ? 18.405 2.794 2.766 1.00 82.81 97 ARG A N 1
ATOM 754 C CA . ARG A 1 97 ? 17.666 1.554 2.512 1.00 82.81 97 ARG A CA 1
ATOM 755 C C . ARG A 1 97 ? 16.164 1.779 2.565 1.00 82.81 97 ARG A C 1
ATOM 757 O O . ARG A 1 97 ? 15.681 2.566 3.378 1.00 82.81 97 ARG A O 1
ATOM 764 N N . ARG A 1 98 ? 15.424 1.007 1.774 1.00 81.25 98 ARG A N 1
ATOM 765 C CA . ARG A 1 98 ? 13.966 0.899 1.865 1.00 81.25 98 ARG A CA 1
ATOM 766 C C . ARG A 1 98 ? 13.531 -0.534 1.666 1.00 81.25 98 ARG A C 1
ATOM 768 O O . ARG A 1 98 ? 13.988 -1.214 0.749 1.00 81.25 98 ARG A O 1
ATOM 775 N N . VAL A 1 99 ? 12.604 -0.970 2.509 1.00 77.25 99 VAL A N 1
ATOM 776 C CA . VAL A 1 99 ? 11.910 -2.237 2.309 1.00 77.25 99 VAL A CA 1
ATOM 777 C C . VAL A 1 99 ? 11.056 -2.109 1.058 1.00 77.25 99 VAL A C 1
ATOM 779 O O . VAL A 1 99 ? 10.181 -1.247 0.970 1.00 77.25 99 VAL A O 1
ATOM 782 N N . VAL A 1 100 ? 11.340 -2.951 0.071 1.00 66.38 100 VAL A N 1
ATOM 783 C CA . VAL A 1 100 ? 10.450 -3.110 -1.067 1.00 66.38 100 VAL A CA 1
ATOM 784 C C . VAL A 1 100 ? 9.365 -4.061 -0.612 1.00 66.38 100 VAL A C 1
ATOM 786 O O . VAL A 1 100 ? 9.539 -5.279 -0.583 1.00 66.38 100 VAL A O 1
ATOM 789 N N . HIS A 1 101 ? 8.221 -3.489 -0.269 1.00 59.75 101 HIS A N 1
ATOM 790 C CA . HIS A 1 101 ? 6.971 -4.219 -0.376 1.00 59.75 101 HIS A CA 1
ATOM 791 C C . HIS A 1 101 ? 6.828 -4.513 -1.870 1.00 59.75 101 HIS A C 1
ATOM 793 O O . HIS A 1 101 ? 6.708 -3.582 -2.663 1.00 59.75 101 HIS A O 1
ATOM 799 N N . GLY A 1 102 ? 7.082 -5.767 -2.257 1.00 48.62 102 GLY A N 1
ATOM 800 C CA . GLY A 1 102 ? 7.323 -6.171 -3.641 1.00 48.62 102 GLY A CA 1
ATOM 801 C C . GLY A 1 102 ? 6.314 -5.595 -4.635 1.00 48.62 102 GLY A C 1
ATOM 802 O O . GLY A 1 102 ? 5.175 -5.308 -4.291 1.00 48.62 102 GLY A O 1
ATOM 803 N N . MET A 1 103 ? 6.678 -5.603 -5.918 1.00 42.53 103 MET A N 1
ATOM 804 C CA . MET A 1 103 ? 5.728 -5.602 -7.050 1.00 42.53 103 MET A CA 1
ATOM 805 C C . MET A 1 103 ? 4.786 -6.837 -7.047 1.00 42.53 103 MET A C 1
ATOM 807 O O . MET A 1 103 ? 4.096 -7.104 -8.021 1.00 42.53 103 MET A O 1
ATOM 811 N N . SER A 1 104 ? 4.767 -7.586 -5.943 1.00 44.38 104 SER A N 1
ATOM 812 C CA . SER A 1 104 ? 3.760 -8.531 -5.475 1.00 44.38 104 SER A CA 1
ATOM 813 C C . SER A 1 104 ? 2.986 -7.939 -4.284 1.00 44.38 104 SER A C 1
ATOM 815 O O . SER A 1 104 ? 2.727 -8.636 -3.302 1.00 44.38 104 SER A O 1
ATOM 817 N N . SER A 1 105 ? 2.696 -6.638 -4.296 1.00 45.72 105 SER A N 1
ATOM 818 C CA . SER A 1 105 ? 1.708 -6.099 -3.373 1.00 45.72 105 SER A CA 1
ATOM 819 C C . SER A 1 105 ? 0.385 -6.682 -3.852 1.00 45.72 105 SER A C 1
ATOM 821 O O . SER A 1 105 ? 0.066 -6.517 -5.033 1.00 45.72 105 SER A O 1
ATOM 823 N N . PRO A 1 106 ? -0.341 -7.446 -3.024 1.00 54.84 106 PRO A N 1
ATOM 824 C CA . PRO A 1 106 ? -1.637 -7.936 -3.450 1.00 54.84 106 PRO A CA 1
ATOM 825 C C . PRO A 1 106 ? -2.484 -6.722 -3.853 1.00 54.84 106 PRO A C 1
ATOM 827 O O . PRO A 1 106 ? -2.366 -5.660 -3.235 1.00 54.84 106 PRO A O 1
ATOM 830 N N . ILE A 1 107 ? -3.286 -6.866 -4.917 1.00 67.25 107 ILE A N 1
ATOM 831 C CA . ILE A 1 107 ? -4.195 -5.805 -5.392 1.00 67.25 107 ILE A CA 1
ATOM 832 C C . ILE A 1 107 ? -5.000 -5.258 -4.204 1.00 67.25 107 ILE A C 1
ATOM 834 O O . ILE A 1 107 ? -5.206 -4.052 -4.090 1.00 67.25 107 ILE A O 1
ATOM 838 N N . CYS A 1 108 ? -5.358 -6.151 -3.276 1.00 75.69 108 CYS A N 1
ATOM 839 C CA . CYS A 1 108 ? -5.965 -5.830 -1.997 1.00 75.69 108 CYS A CA 1
ATOM 840 C C . CYS A 1 108 ? -5.037 -6.204 -0.834 1.00 75.69 108 CYS A C 1
ATOM 842 O O . CYS A 1 108 ? -4.527 -7.318 -0.763 1.00 75.69 108 CYS A O 1
ATOM 844 N N . SER A 1 109 ? -4.883 -5.306 0.136 1.00 83.31 109 SER A N 1
ATOM 845 C CA . SER A 1 109 ? -4.242 -5.584 1.426 1.00 83.31 109 SER A CA 1
ATOM 846 C C . SER A 1 109 ? -5.227 -5.318 2.560 1.00 83.31 109 SER A C 1
ATOM 848 O O . SER A 1 109 ? -5.943 -4.318 2.508 1.00 83.31 109 SER A O 1
ATOM 850 N N . CYS A 1 110 ? -5.242 -6.157 3.599 1.00 86.19 110 CYS A N 1
ATOM 851 C CA . CYS A 1 110 ? -5.989 -5.825 4.810 1.00 86.19 110 CYS A CA 1
ATOM 852 C C . CYS A 1 110 ? -5.356 -4.630 5.528 1.00 86.19 110 CYS A C 1
ATOM 854 O O . CYS A 1 110 ? -4.134 -4.477 5.552 1.00 86.19 110 CYS A O 1
ATOM 856 N N . LEU A 1 111 ? -6.210 -3.784 6.100 1.00 86.06 111 LEU A N 1
ATOM 857 C CA . LEU A 1 111 ? -5.789 -2.669 6.939 1.00 86.06 111 LEU A CA 1
ATOM 858 C C . LEU A 1 111 ? -5.150 -3.190 8.232 1.00 86.06 111 LEU A C 1
ATOM 860 O O . LEU A 1 111 ? -5.439 -4.302 8.673 1.00 86.06 111 LEU A O 1
ATOM 864 N N . LEU A 1 112 ? -4.305 -2.375 8.862 1.00 82.06 112 LEU A N 1
ATOM 865 C CA . LEU A 1 112 ? -3.801 -2.684 10.200 1.00 82.06 112 LEU A CA 1
ATOM 866 C C . LEU A 1 112 ? -4.991 -2.853 11.170 1.00 82.06 112 LEU A C 1
ATOM 868 O O . LEU A 1 112 ? -5.968 -2.108 11.091 1.00 82.06 112 LEU A O 1
ATOM 872 N N . GLY A 1 113 ? -4.939 -3.872 12.029 1.00 82.19 113 GLY A N 1
ATOM 873 C CA . GLY A 1 113 ? -6.069 -4.292 12.868 1.00 82.19 113 GLY A CA 1
ATOM 874 C C . GLY A 1 113 ? -7.087 -5.210 12.181 1.00 82.19 113 GLY A C 1
ATOM 875 O O . GLY A 1 113 ? -8.099 -5.571 12.788 1.00 82.19 113 GLY A O 1
ATOM 876 N N . PHE A 1 114 ? -6.833 -5.615 10.933 1.00 90.12 114 PHE A N 1
ATOM 877 C CA . PHE A 1 114 ? -7.665 -6.544 10.172 1.00 90.12 114 PHE A CA 1
ATOM 878 C C . PHE A 1 114 ? -6.842 -7.711 9.627 1.00 90.12 114 PHE A C 1
ATOM 880 O O . PHE A 1 114 ? -5.652 -7.592 9.337 1.00 90.12 114 PHE A O 1
ATOM 887 N N . LYS A 1 115 ? -7.514 -8.843 9.427 1.00 89.44 115 LYS A N 1
ATOM 888 C CA . LYS A 1 115 ? -6.954 -10.059 8.833 1.00 89.44 115 LYS A CA 1
ATOM 889 C C . LYS A 1 115 ? -7.854 -10.578 7.709 1.00 89.44 115 LYS A C 1
ATOM 891 O O . LYS A 1 115 ? -9.047 -10.255 7.702 1.00 89.44 115 LYS A O 1
ATOM 896 N N . PRO A 1 116 ? -7.323 -11.377 6.765 1.00 91.50 116 PRO A N 1
ATOM 897 C CA . PRO A 1 116 ? -8.141 -12.002 5.733 1.00 91.50 116 PRO A CA 1
ATOM 898 C C . PRO A 1 116 ? -9.276 -12.808 6.358 1.00 91.50 116 PRO A C 1
ATOM 900 O O . PRO A 1 116 ? -9.058 -13.550 7.316 1.00 91.50 116 PRO A O 1
ATOM 903 N N . ASN A 1 117 ? -10.481 -12.676 5.808 1.00 92.25 117 ASN A N 1
ATOM 904 C CA . ASN A 1 117 ? -11.613 -13.491 6.242 1.00 92.25 117 ASN A CA 1
ATOM 905 C C . ASN A 1 117 ? -11.396 -14.974 5.885 1.00 92.25 117 ASN A C 1
ATOM 907 O O . ASN A 1 117 ? -11.702 -15.868 6.668 1.00 92.25 117 ASN A O 1
ATOM 911 N N . ASN A 1 118 ? -10.796 -15.222 4.716 1.00 89.25 118 ASN A N 1
ATOM 912 C CA . ASN A 1 118 ? -10.383 -16.543 4.261 1.00 89.25 118 ASN A CA 1
ATOM 913 C C . ASN A 1 118 ? -8.916 -16.503 3.808 1.00 89.25 118 ASN A C 1
ATOM 915 O O . ASN A 1 118 ? -8.590 -15.984 2.741 1.00 89.25 118 ASN A O 1
ATOM 919 N N . THR A 1 119 ? -8.022 -17.056 4.628 1.00 87.00 119 THR A N 1
ATOM 920 C CA . THR A 1 119 ? -6.574 -17.076 4.364 1.00 87.00 119 THR A CA 1
ATOM 921 C C . THR A 1 119 ? -6.208 -17.913 3.136 1.00 87.00 119 THR A C 1
ATOM 923 O O . THR A 1 119 ? -5.244 -17.599 2.441 1.00 87.00 119 THR A O 1
ATOM 926 N N . GLU A 1 120 ? -6.960 -18.974 2.845 1.00 86.44 120 GLU A N 1
ATOM 927 C CA . GLU A 1 120 ? -6.676 -19.855 1.713 1.00 86.44 120 GLU A CA 1
ATOM 928 C C . GLU A 1 120 ? -6.979 -19.169 0.377 1.00 86.44 120 GLU A C 1
ATOM 930 O O . GLU A 1 120 ? -6.136 -19.178 -0.521 1.00 86.44 120 GLU A O 1
ATOM 935 N N . GLU A 1 121 ? -8.139 -18.517 0.264 1.00 86.25 121 GLU A N 1
ATOM 936 C CA . GLU A 1 121 ? -8.486 -17.686 -0.897 1.00 86.25 121 GLU A CA 1
ATOM 937 C C . GLU A 1 121 ? -7.463 -16.568 -1.099 1.00 86.25 121 GLU A C 1
ATOM 939 O O . GLU A 1 121 ? -6.959 -16.374 -2.208 1.00 86.25 121 GLU A O 1
ATOM 944 N N . TRP A 1 122 ? -7.085 -15.903 -0.005 1.00 80.06 122 TRP A N 1
ATOM 945 C CA . TRP A 1 122 ? -6.134 -14.799 -0.022 1.00 80.06 122 TRP A CA 1
ATOM 946 C C . TRP A 1 122 ? -4.772 -15.211 -0.589 1.00 80.06 122 TRP A C 1
ATOM 948 O O . TRP A 1 122 ? -4.210 -14.528 -1.447 1.00 80.06 122 TRP A O 1
ATOM 958 N N . ASN A 1 123 ? -4.264 -16.370 -0.163 1.00 79.44 123 ASN A N 1
ATOM 959 C CA . ASN A 1 123 ? -2.992 -16.920 -0.635 1.00 79.44 123 ASN A CA 1
ATOM 960 C C . ASN A 1 123 ? -3.042 -17.369 -2.104 1.00 79.44 123 ASN A C 1
ATOM 962 O O . ASN A 1 123 ? -2.005 -17.431 -2.762 1.00 79.44 123 ASN A O 1
ATOM 966 N N . ARG A 1 124 ? -4.237 -17.663 -2.627 1.00 80.38 124 ARG A N 1
ATOM 967 C CA . ARG A 1 124 ? -4.474 -18.007 -4.037 1.00 80.38 124 ARG A CA 1
ATOM 968 C C . ARG A 1 124 ? -4.727 -16.780 -4.923 1.00 80.38 124 ARG A C 1
ATOM 970 O O . ARG A 1 124 ? -4.910 -16.943 -6.125 1.00 80.38 124 ARG A O 1
ATOM 977 N N . GLY A 1 125 ? -4.731 -15.570 -4.356 1.00 78.19 125 GLY A N 1
ATOM 978 C CA . GLY A 1 125 ? -5.016 -14.332 -5.086 1.00 78.19 125 GLY A CA 1
ATOM 979 C C . GLY A 1 125 ? -6.507 -14.068 -5.314 1.00 78.19 125 GLY A C 1
ATOM 980 O O . GLY A 1 125 ? -6.854 -13.330 -6.230 1.00 78.19 125 GLY A O 1
ATOM 981 N N . ASN A 1 126 ? -7.390 -14.666 -4.508 1.00 82.06 126 ASN A N 1
ATOM 982 C CA . ASN A 1 126 ? -8.806 -14.320 -4.470 1.00 82.06 126 ASN A CA 1
ATOM 983 C C . ASN A 1 126 ? -9.109 -13.487 -3.211 1.00 82.06 126 ASN A C 1
ATOM 985 O O . ASN A 1 126 ? -8.964 -13.966 -2.088 1.00 82.06 126 ASN A O 1
ATOM 989 N N . TRP A 1 127 ? -9.539 -12.237 -3.395 1.00 85.88 127 TRP A N 1
ATOM 990 C CA . TRP A 1 127 ? -9.787 -11.282 -2.305 1.00 85.88 127 TRP A CA 1
ATOM 991 C C . TRP A 1 127 ? -11.276 -10.997 -2.058 1.00 85.88 127 TRP A C 1
ATOM 993 O O . TRP A 1 127 ? -11.599 -10.120 -1.258 1.00 85.88 127 TRP A O 1
ATOM 1003 N N . THR A 1 128 ? -12.197 -11.723 -2.705 1.00 88.19 128 THR A N 1
ATOM 1004 C CA . THR A 1 128 ? -13.652 -11.461 -2.637 1.00 88.19 128 THR A CA 1
ATOM 1005 C C . THR A 1 128 ? -14.218 -11.531 -1.220 1.00 88.19 128 THR A C 1
ATOM 1007 O O . THR A 1 128 ? -15.126 -10.776 -0.870 1.00 88.19 128 THR A O 1
ATOM 1010 N N . SER A 1 129 ? -13.660 -12.406 -0.380 1.00 88.62 129 SER A N 1
ATOM 1011 C CA . SER A 1 129 ? -14.062 -12.546 1.024 1.00 88.62 129 SER A CA 1
ATOM 1012 C C . SER A 1 129 ? -13.632 -11.365 1.904 1.00 88.62 129 SER A C 1
ATOM 1014 O O . SER A 1 129 ? -14.151 -11.209 3.011 1.00 88.62 129 SER A O 1
ATOM 1016 N N . GLY A 1 130 ? -12.728 -10.511 1.413 1.00 89.81 130 GLY A N 1
ATOM 1017 C CA . GLY A 1 130 ? -12.260 -9.309 2.091 1.00 89.81 130 GLY A CA 1
ATOM 1018 C C . GLY A 1 130 ? -11.544 -9.585 3.414 1.00 89.81 130 GLY A C 1
ATOM 1019 O O . GLY A 1 130 ? -10.926 -10.634 3.622 1.00 89.81 130 GLY A O 1
ATOM 1020 N N . CYS A 1 131 ? -11.632 -8.610 4.315 1.00 91.50 131 CYS A N 1
ATOM 1021 C CA . CYS A 1 131 ? -10.975 -8.632 5.614 1.00 91.50 131 CYS A CA 1
ATOM 1022 C C . CYS A 1 131 ? -11.993 -8.488 6.744 1.00 91.50 131 CYS A C 1
ATOM 1024 O O . CYS A 1 131 ? -13.012 -7.809 6.604 1.00 91.50 131 CYS A O 1
ATOM 1026 N N . VAL A 1 132 ? -11.674 -9.090 7.882 1.00 92.62 132 VAL A N 1
ATOM 1027 C CA . VAL A 1 132 ? -12.417 -8.976 9.140 1.00 92.62 132 VAL A CA 1
ATOM 1028 C C . VAL A 1 132 ? -11.508 -8.393 10.211 1.00 92.62 132 VAL A C 1
ATOM 1030 O O . VAL A 1 132 ? -10.283 -8.475 10.103 1.00 92.62 132 VAL A O 1
ATOM 1033 N N . ARG A 1 133 ? -12.095 -7.782 11.243 1.00 91.00 133 ARG A N 1
ATOM 1034 C CA . ARG A 1 133 ? -11.318 -7.257 12.372 1.00 91.00 133 ARG A CA 1
ATOM 1035 C C . ARG A 1 133 ? -10.537 -8.387 13.039 1.00 91.00 133 ARG A C 1
ATOM 1037 O O . ARG A 1 133 ? -11.063 -9.481 13.242 1.00 91.00 133 ARG A O 1
ATOM 1044 N N . SER A 1 134 ? -9.281 -8.114 13.373 1.00 89.81 134 SER A N 1
ATOM 1045 C CA . SER A 1 134 ? -8.439 -9.045 14.127 1.00 89.81 134 SER A CA 1
ATOM 1046 C C . SER A 1 134 ? -8.909 -9.138 15.574 1.00 89.81 134 SER A C 1
ATOM 1048 O O . SER A 1 134 ? -9.092 -10.248 16.079 1.00 89.81 134 SER A O 1
ATOM 1050 N N . THR A 1 135 ? -9.176 -7.980 16.185 1.00 87.94 135 THR A N 1
ATOM 1051 C CA . THR A 1 135 ? -9.679 -7.849 17.555 1.00 87.94 135 THR A CA 1
ATOM 1052 C C . THR A 1 135 ? -11.072 -7.196 17.564 1.00 87.94 135 THR A C 1
ATOM 1054 O O . THR A 1 135 ? -11.248 -6.151 16.928 1.00 87.94 135 THR A O 1
ATOM 1057 N N . PRO A 1 136 ? -12.059 -7.769 18.285 1.00 88.94 136 PRO A N 1
ATOM 1058 C CA . PRO A 1 136 ? -13.389 -7.179 18.451 1.00 88.94 136 PRO A CA 1
ATOM 1059 C C . PRO A 1 136 ? -13.355 -5.790 19.097 1.00 88.94 136 PRO A C 1
ATOM 1061 O O . PRO A 1 136 ? -12.533 -5.516 19.980 1.00 88.94 136 PRO A O 1
ATOM 1064 N N . LEU A 1 137 ? -14.288 -4.926 18.696 1.00 89.56 137 LEU A N 1
ATOM 1065 C CA . LEU A 1 137 ? -14.440 -3.589 19.277 1.00 89.56 137 LEU A CA 1
ATOM 1066 C C . LEU A 1 137 ? -14.919 -3.660 20.733 1.00 89.56 137 LEU A C 1
ATOM 1068 O O . LEU A 1 137 ? -15.471 -4.661 21.192 1.00 89.56 137 LEU A O 1
ATOM 1072 N N . GLN A 1 138 ? -14.737 -2.578 21.488 1.00 85.44 138 GLN A N 1
ATOM 1073 C CA . GLN A 1 138 ? -15.209 -2.485 22.868 1.00 85.44 138 GLN A CA 1
ATOM 1074 C C . GLN A 1 138 ? -16.715 -2.767 22.981 1.00 85.44 138 GLN A C 1
ATOM 1076 O O . GLN A 1 138 ? -17.105 -3.546 23.846 1.00 85.44 138 GLN A O 1
ATOM 1081 N N . CYS A 1 139 ? -17.544 -2.212 22.089 1.00 84.62 139 CYS A N 1
ATOM 1082 C CA . CYS A 1 139 ? -18.992 -2.452 22.101 1.00 84.62 139 CYS A CA 1
ATOM 1083 C C . CYS A 1 139 ? -19.349 -3.947 21.991 1.00 84.62 139 CYS A C 1
ATOM 1085 O O . CYS A 1 139 ? -20.260 -4.421 22.665 1.00 84.62 139 CYS A O 1
ATOM 1087 N N . GLU A 1 140 ? -18.601 -4.705 21.186 1.00 82.69 140 GLU A N 1
ATOM 1088 C CA . GLU A 1 140 ? -18.806 -6.146 20.995 1.00 82.69 140 GLU A CA 1
ATOM 1089 C C . GLU A 1 140 ? -18.332 -6.954 22.218 1.00 82.69 140 GLU A C 1
ATOM 1091 O O . GLU A 1 140 ? -18.978 -7.919 22.631 1.00 82.69 140 GLU A O 1
ATOM 1096 N N . ARG A 1 141 ? -17.229 -6.530 22.851 1.00 79.12 141 ARG A N 1
ATOM 1097 C CA . ARG A 1 141 ? -16.701 -7.154 24.078 1.00 79.12 141 ARG A CA 1
ATOM 1098 C C . ARG A 1 141 ? -17.617 -6.941 25.282 1.00 79.12 141 ARG A C 1
ATOM 1100 O O . ARG A 1 141 ? -17.832 -7.868 26.055 1.00 79.12 141 ARG A O 1
ATOM 1107 N N . VAL A 1 142 ? -18.192 -5.747 25.423 1.00 77.62 142 VAL A N 1
ATOM 1108 C CA . VAL A 1 142 ? -19.141 -5.440 26.507 1.00 77.62 142 VAL A CA 1
ATOM 1109 C C . VAL A 1 142 ? -20.435 -6.240 26.334 1.00 77.62 142 VAL A C 1
ATOM 1111 O O . VAL A 1 142 ? -20.932 -6.812 27.301 1.00 77.62 142 VAL A O 1
ATOM 1114 N N . ALA A 1 143 ? -20.943 -6.364 25.103 1.00 71.06 143 ALA A N 1
ATOM 1115 C CA . ALA A 1 143 ? -22.135 -7.165 24.811 1.00 71.06 143 ALA A CA 1
ATOM 1116 C C . ALA A 1 143 ? -21.962 -8.665 25.130 1.00 71.06 143 ALA A C 1
ATOM 1118 O O . ALA A 1 143 ? -22.941 -9.357 25.393 1.00 71.06 143 ALA A O 1
ATOM 1119 N N . THR A 1 144 ? -20.724 -9.165 25.132 1.00 66.81 144 THR A N 1
ATOM 1120 C CA . THR A 1 144 ? -20.386 -10.569 25.423 1.00 66.81 144 THR A CA 1
ATOM 1121 C C . THR A 1 144 ? -19.964 -10.810 26.879 1.00 66.81 144 THR A C 1
ATOM 1123 O O . THR A 1 144 ? -19.538 -11.913 27.215 1.00 66.81 144 THR A O 1
ATOM 1126 N N . GLY A 1 145 ? -20.116 -9.813 27.763 1.00 62.38 145 GLY A N 1
ATOM 1127 C CA . GLY A 1 145 ? -19.790 -9.922 29.191 1.00 62.38 145 GLY A CA 1
ATOM 1128 C C . GLY A 1 145 ? -18.302 -9.757 29.524 1.00 62.38 145 GLY A C 1
ATOM 1129 O O . GLY A 1 145 ? -17.880 -10.132 30.616 1.00 62.38 145 GLY A O 1
ATOM 1130 N N . GLY A 1 146 ? -17.499 -9.224 28.597 1.00 60.06 146 GLY A N 1
ATOM 1131 C CA . GLY A 1 146 ? -16.085 -8.911 28.813 1.00 60.06 146 GLY A CA 1
ATOM 1132 C C . GLY A 1 146 ? -15.862 -7.637 29.638 1.00 60.06 146 GLY A C 1
ATOM 1133 O O . GLY A 1 146 ? -16.741 -6.783 29.748 1.00 60.06 146 GLY A O 1
ATOM 1134 N N . GLU A 1 147 ? -14.662 -7.497 30.210 1.00 59.28 147 GLU A N 1
ATOM 1135 C CA . GLU A 1 147 ? -14.263 -6.323 31.001 1.00 59.28 147 GLU A CA 1
ATOM 1136 C C . GLU A 1 147 ? -14.424 -5.005 30.220 1.00 59.28 147 GLU A C 1
ATOM 1138 O O . GLU A 1 147 ? -14.265 -4.966 28.993 1.00 59.28 147 GLU A O 1
ATOM 1143 N N . ILE A 1 148 ? -14.667 -3.900 30.944 1.00 63.28 148 ILE A N 1
ATOM 1144 C CA . ILE A 1 148 ? -14.586 -2.530 30.411 1.00 63.28 148 ILE A CA 1
ATOM 1145 C C . ILE A 1 148 ? -13.114 -2.249 30.085 1.00 63.28 148 ILE A C 1
ATOM 1147 O O . ILE A 1 148 ? -12.370 -1.633 30.844 1.00 63.28 148 ILE A O 1
ATOM 1151 N N . GLY A 1 149 ? -12.675 -2.775 28.946 1.00 67.31 149 GLY A N 1
ATOM 1152 C CA . GLY A 1 149 ? -11.364 -2.513 28.390 1.00 67.31 149 GLY A CA 1
ATOM 1153 C C . GLY A 1 149 ? -11.253 -1.066 27.919 1.00 67.31 149 GLY A C 1
ATOM 1154 O O . GLY A 1 149 ? -12.232 -0.319 27.854 1.00 67.31 149 GLY A O 1
ATOM 1155 N N . LYS A 1 150 ? -10.035 -0.673 27.547 1.00 78.38 150 LYS A N 1
ATOM 1156 C CA . LYS A 1 150 ? -9.763 0.649 26.975 1.00 78.38 150 LYS A CA 1
ATOM 1157 C C . LYS A 1 150 ? -10.646 0.910 25.748 1.00 78.38 150 LYS A C 1
ATOM 1159 O O . LYS A 1 150 ? -10.881 -0.009 24.954 1.00 78.38 150 LYS A O 1
ATOM 1164 N N . MET A 1 151 ? -11.105 2.158 25.623 1.00 82.12 151 MET A N 1
ATOM 1165 C CA . MET A 1 151 ? -11.954 2.605 24.518 1.00 82.12 151 MET A CA 1
ATOM 1166 C C . MET A 1 151 ? -11.287 2.365 23.169 1.00 82.12 151 MET A C 1
ATOM 1168 O O . MET A 1 151 ? -10.066 2.479 23.048 1.00 82.12 151 MET A O 1
ATOM 1172 N N . ASP A 1 152 ? -12.102 2.049 22.166 1.00 90.88 152 ASP A N 1
ATOM 1173 C CA . ASP A 1 152 ? -11.645 1.959 20.781 1.00 90.88 152 ASP A CA 1
ATOM 1174 C C . ASP A 1 152 ? -10.966 3.263 20.345 1.00 90.88 152 ASP A C 1
ATOM 1176 O O . ASP A 1 152 ? -11.202 4.340 20.899 1.00 90.88 152 ASP A O 1
ATOM 1180 N N . GLY A 1 153 ? -10.145 3.176 19.308 1.00 90.81 153 GLY A N 1
ATOM 1181 C CA . GLY A 1 153 ? -9.598 4.363 18.669 1.00 90.81 153 GLY A CA 1
ATOM 1182 C C . GLY A 1 153 ? -9.595 4.227 17.162 1.00 90.81 153 GLY A C 1
ATOM 1183 O O . GLY A 1 153 ? -10.303 3.394 16.596 1.00 90.81 153 GLY A O 1
ATOM 1184 N N . PHE A 1 154 ? -8.810 5.081 16.515 1.00 92.44 154 PHE A N 1
ATOM 1185 C CA . PHE A 1 154 ? -8.789 5.176 15.065 1.00 92.44 154 PHE A CA 1
ATOM 1186 C C . PHE A 1 154 ? -7.376 5.098 14.526 1.00 92.44 154 PHE A C 1
ATOM 1188 O O . PHE A 1 154 ? -6.461 5.717 15.069 1.00 92.44 154 PHE A O 1
ATOM 1195 N N . LEU A 1 155 ? -7.239 4.370 13.425 1.00 90.50 155 LEU A N 1
ATOM 1196 C CA . LEU A 1 155 ? -6.062 4.397 12.576 1.00 90.50 155 LEU A CA 1
ATOM 1197 C C . LEU A 1 155 ? -6.326 5.340 11.409 1.00 90.50 155 LEU A C 1
ATOM 1199 O O . LEU A 1 155 ? -7.264 5.133 10.638 1.00 90.50 155 LEU A O 1
ATOM 1203 N N . THR A 1 156 ? -5.492 6.366 11.289 1.00 89.44 156 THR A N 1
ATOM 1204 C CA . THR A 1 156 ? -5.549 7.325 10.186 1.00 89.44 156 THR A CA 1
ATOM 1205 C C . THR A 1 156 ? -4.816 6.759 8.974 1.00 89.44 156 THR A C 1
ATOM 1207 O O . THR A 1 156 ? -3.635 6.409 9.037 1.00 89.44 156 THR A O 1
ATOM 1210 N N . LEU A 1 157 ? -5.532 6.667 7.860 1.00 86.69 157 LEU A N 1
ATOM 1211 C CA . LEU A 1 157 ? -5.015 6.279 6.558 1.00 86.69 157 LEU A CA 1
ATOM 1212 C C . LEU A 1 157 ? -4.981 7.518 5.667 1.00 86.69 157 LEU A C 1
ATOM 1214 O O . LEU A 1 157 ? -6.023 8.065 5.317 1.00 86.69 157 LEU A O 1
ATOM 1218 N N . ASN A 1 158 ? -3.778 7.942 5.294 1.00 86.44 158 ASN A N 1
ATOM 1219 C CA . ASN A 1 158 ? -3.592 9.158 4.506 1.00 86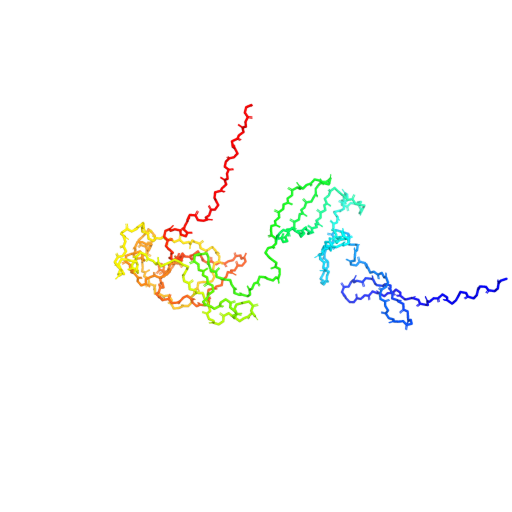.44 158 ASN A CA 1
ATOM 1220 C C . ASN A 1 158 ? -3.707 8.870 3.006 1.00 86.44 158 ASN A C 1
ATOM 1222 O O . ASN A 1 158 ? -3.312 7.790 2.547 1.00 86.44 158 ASN A O 1
ATOM 1226 N N . MET A 1 159 ? -4.132 9.884 2.245 1.00 82.50 159 MET A N 1
ATOM 1227 C CA . MET A 1 159 ? -4.236 9.843 0.777 1.00 82.50 159 MET A CA 1
ATOM 1228 C C . MET A 1 159 ? -5.160 8.719 0.284 1.00 82.50 159 MET A C 1
ATOM 1230 O O . MET A 1 159 ? -4.804 7.944 -0.608 1.00 82.50 159 MET A O 1
ATOM 1234 N N . MET A 1 160 ? -6.342 8.608 0.888 1.00 83.69 160 MET A N 1
ATOM 1235 C CA . MET A 1 160 ? -7.319 7.585 0.531 1.00 83.69 160 MET A CA 1
ATOM 1236 C C . MET A 1 160 ? -8.367 8.131 -0.437 1.00 83.69 160 MET A C 1
ATOM 1238 O O . MET A 1 160 ? -8.852 9.255 -0.286 1.00 83.69 160 MET A O 1
ATOM 1242 N N . ASN A 1 161 ? -8.746 7.302 -1.406 1.00 85.62 161 ASN A N 1
ATOM 1243 C CA . ASN A 1 161 ? -10.080 7.342 -1.977 1.00 85.62 161 ASN A CA 1
ATOM 1244 C C . ASN A 1 161 ? -11.035 6.771 -0.930 1.00 85.62 161 ASN A C 1
ATOM 1246 O O . ASN A 1 161 ? -10.899 5.607 -0.531 1.00 85.62 161 ASN A O 1
ATOM 1250 N N . ILE A 1 162 ? -11.935 7.609 -0.436 1.00 84.25 162 ILE A N 1
ATOM 1251 C CA . ILE A 1 162 ? -12.889 7.205 0.592 1.00 84.25 162 ILE A CA 1
ATOM 1252 C C . ILE A 1 162 ? -13.951 6.263 -0.006 1.00 84.25 162 ILE A C 1
ATOM 1254 O O . ILE A 1 162 ? -14.315 6.443 -1.166 1.00 84.25 162 ILE A O 1
ATOM 1258 N N . PRO A 1 163 ? -14.437 5.264 0.756 1.00 80.62 163 PRO A N 1
ATOM 1259 C CA . PRO A 1 163 ? -15.497 4.354 0.317 1.00 80.62 163 PRO A CA 1
ATOM 1260 C C . PRO A 1 163 ? -16.787 5.071 -0.088 1.00 80.62 163 PRO A C 1
ATOM 1262 O O . PRO A 1 163 ? -17.166 6.069 0.531 1.00 80.62 163 PRO A O 1
ATOM 1265 N N . ASP A 1 164 ? -17.525 4.495 -1.035 1.00 74.81 164 ASP A N 1
ATOM 1266 C CA . ASP A 1 164 ? -18.887 4.933 -1.344 1.00 74.81 164 ASP A CA 1
ATOM 1267 C C . ASP A 1 164 ? -19.833 4.702 -0.143 1.00 74.81 164 ASP A C 1
ATOM 1269 O O . ASP A 1 164 ? -19.537 3.933 0.773 1.00 74.81 164 ASP A O 1
ATOM 1273 N N . SER A 1 165 ? -21.010 5.340 -0.151 1.00 82.56 165 SER A N 1
ATOM 1274 C CA . SER A 1 165 ? -22.054 5.203 0.892 1.00 82.56 165 SER A CA 1
ATOM 1275 C C . SER A 1 165 ? -21.700 5.797 2.265 1.00 82.56 165 SER A C 1
ATOM 1277 O O . SER A 1 165 ? -21.932 5.178 3.303 1.00 82.56 165 SER A O 1
ATOM 1279 N N . ALA A 1 166 ? -21.138 7.006 2.270 1.00 85.88 166 ALA A N 1
ATOM 1280 C CA . ALA A 1 166 ? -20.904 7.770 3.491 1.00 85.88 166 ALA A CA 1
ATOM 1281 C C . ALA A 1 166 ? -22.154 8.547 3.927 1.00 85.88 166 ALA A C 1
ATOM 1283 O O . ALA A 1 166 ? -22.780 9.221 3.106 1.00 85.88 166 ALA A O 1
ATOM 1284 N N . ASP A 1 167 ? -22.443 8.547 5.225 1.00 87.62 167 ASP A N 1
ATOM 1285 C CA . ASP A 1 167 ? -23.407 9.462 5.829 1.00 87.62 167 ASP A CA 1
ATOM 1286 C C . ASP A 1 167 ? -22.712 10.788 6.149 1.00 87.62 167 ASP A C 1
ATOM 1288 O O . ASP A 1 167 ? -21.733 10.825 6.903 1.00 87.62 167 ASP A O 1
ATOM 1292 N N . SER A 1 168 ? -23.216 11.884 5.579 1.00 85.50 168 SER A N 1
ATOM 1293 C CA . SER A 1 168 ? -22.695 13.228 5.827 1.00 85.50 168 SER A CA 1
ATOM 1294 C C . SER A 1 168 ? -23.411 13.914 6.984 1.00 85.50 168 SER A C 1
ATOM 1296 O O . SER A 1 168 ? -24.642 13.956 7.018 1.00 85.50 168 SER A O 1
ATOM 1298 N N . SER A 1 169 ? -22.652 14.556 7.864 1.00 80.25 169 SER A N 1
ATOM 1299 C CA . SER A 1 169 ? -23.165 15.478 8.870 1.00 80.25 169 SER A CA 1
ATOM 1300 C C . SER A 1 169 ? -22.396 16.800 8.829 1.00 80.25 169 SER A C 1
ATOM 1302 O O . SER A 1 169 ? -21.211 16.859 8.499 1.00 80.25 169 SER A O 1
ATOM 1304 N N . SER A 1 170 ? -23.059 17.896 9.199 1.00 73.38 170 SER A N 1
ATOM 1305 C CA . SER A 1 170 ? -22.462 19.241 9.232 1.00 73.38 170 SER A CA 1
ATOM 1306 C C . SER A 1 170 ? -21.502 19.463 10.413 1.00 73.38 170 SER A C 1
ATOM 1308 O O . SER A 1 170 ? -21.220 20.600 10.783 1.00 73.38 170 SER A O 1
ATOM 1310 N N . VAL A 1 171 ? -21.049 18.386 11.050 1.00 72.56 171 VAL A N 1
ATOM 1311 C CA . VAL A 1 171 ? -20.207 18.400 12.247 1.00 72.56 171 VAL A CA 1
ATOM 1312 C C . VAL A 1 171 ? -18.734 18.473 11.828 1.00 72.56 171 VAL A C 1
ATOM 1314 O O . VAL A 1 171 ? -18.345 17.887 10.821 1.00 72.56 171 VAL A O 1
ATOM 1317 N N . LEU A 1 172 ? -17.905 19.208 12.572 1.00 73.75 172 LEU A N 1
ATOM 1318 C CA . LEU A 1 172 ? -16.458 19.329 12.332 1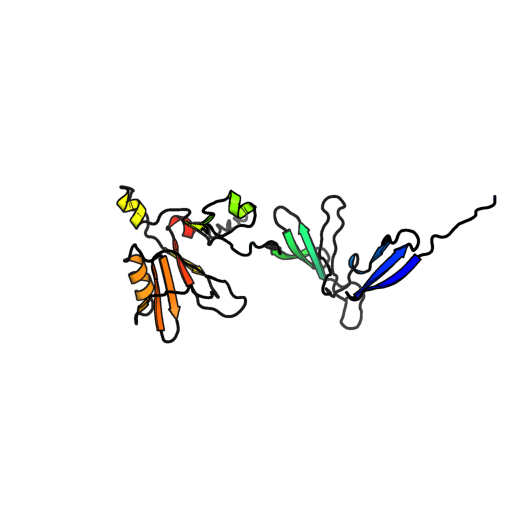.00 73.75 172 LEU A CA 1
ATOM 1319 C C . LEU A 1 172 ? -15.662 18.541 13.393 1.00 73.75 172 LEU A C 1
ATOM 1321 O O . LEU A 1 172 ? -16.227 18.030 14.358 1.00 73.75 172 LEU A O 1
ATOM 1325 N N . GLU A 1 173 ? -14.343 18.410 13.229 1.00 66.88 173 GLU A N 1
ATOM 1326 C CA . GLU A 1 173 ? -13.470 17.934 14.320 1.00 66.88 173 GLU A CA 1
ATOM 1327 C C . GLU A 1 173 ? -13.489 18.924 15.499 1.00 66.88 173 GLU A C 1
ATOM 1329 O O . GLU A 1 173 ? -13.495 20.135 15.254 1.00 66.88 173 GLU A O 1
ATOM 1334 N N . PRO A 1 174 ? -13.447 18.457 16.766 1.00 71.31 174 PRO A N 1
ATOM 1335 C CA . PRO A 1 174 ? -13.250 17.073 17.238 1.00 71.31 174 PRO A CA 1
ATOM 1336 C C . PRO A 1 174 ? -14.536 16.235 17.385 1.00 71.31 174 PRO A C 1
ATOM 1338 O O . PRO A 1 174 ? -14.492 15.070 17.797 1.00 71.31 174 PRO A O 1
ATOM 1341 N N . ASP A 1 175 ? -15.689 16.815 17.071 1.00 84.81 175 ASP A N 1
ATOM 1342 C CA . ASP A 1 175 ? -16.996 16.227 17.369 1.00 84.81 175 ASP A CA 1
ATOM 1343 C C . ASP A 1 175 ? -17.316 15.024 16.467 1.00 84.81 175 ASP A C 1
ATOM 1345 O O . ASP A 1 175 ? -17.957 14.073 16.915 1.00 84.81 175 ASP A O 1
ATOM 1349 N N . CYS A 1 176 ? -16.794 15.001 15.235 1.00 88.50 176 CYS A N 1
ATOM 1350 C CA . CYS A 1 176 ? -16.940 13.882 14.294 1.00 88.50 176 CYS A CA 1
ATOM 1351 C C . CYS A 1 176 ? -16.378 12.564 14.864 1.00 88.50 176 CYS A C 1
ATOM 1353 O O . CYS A 1 176 ? -17.060 11.534 14.902 1.00 88.50 176 CYS A O 1
ATOM 1355 N N . LYS A 1 177 ? -15.152 12.608 15.401 1.00 90.94 177 LYS A N 1
ATOM 1356 C CA . LYS A 1 177 ? -14.529 11.468 16.081 1.00 90.94 177 LYS A CA 1
ATOM 1357 C C . LYS A 1 177 ? -15.349 10.997 17.280 1.00 90.94 177 LYS A C 1
ATOM 1359 O O . LYS A 1 177 ? -15.537 9.793 17.453 1.00 90.94 177 LYS A O 1
ATOM 1364 N N . GLN A 1 178 ? -15.826 11.924 18.112 1.00 89.88 178 GLN A N 1
ATOM 1365 C CA . GLN A 1 178 ? -16.605 11.585 19.308 1.00 89.88 178 GLN A CA 1
ATOM 1366 C C . GLN A 1 178 ? -17.955 10.958 18.953 1.00 89.88 178 GLN A C 1
ATOM 1368 O O . GLN A 1 178 ? -18.311 9.929 19.528 1.00 89.88 178 GLN A O 1
ATOM 1373 N N . GLN A 1 179 ? -18.664 11.502 17.962 1.00 89.25 179 GLN A N 1
ATOM 1374 C CA . GLN A 1 179 ? -19.904 10.912 17.453 1.00 89.25 179 GLN A CA 1
ATOM 1375 C C . GLN A 1 179 ? -19.688 9.481 16.960 1.00 89.25 179 GLN A C 1
ATOM 1377 O O . GLN A 1 179 ? -20.456 8.584 17.312 1.00 89.25 179 GLN A O 1
ATOM 1382 N N . CYS A 1 180 ? -18.614 9.241 16.204 1.00 92.19 180 CYS A N 1
ATOM 1383 C CA . CYS A 1 180 ? -18.301 7.895 15.742 1.00 92.19 180 CYS A CA 1
ATOM 1384 C C . CYS A 1 180 ? -17.964 6.948 16.908 1.00 92.19 180 CYS A C 1
ATOM 1386 O O . CYS A 1 180 ? -18.415 5.809 16.903 1.00 92.19 180 CYS A O 1
ATOM 1388 N N . LEU A 1 181 ? -17.238 7.392 17.945 1.00 90.94 181 LEU A N 1
ATOM 1389 C CA . LEU A 1 181 ? -16.955 6.554 19.126 1.00 90.94 181 LEU A CA 1
ATOM 1390 C C . LEU A 1 181 ? -18.223 6.162 19.888 1.00 90.94 181 LEU A C 1
ATOM 1392 O O . LEU A 1 181 ? -18.353 5.003 20.291 1.00 90.94 181 LEU A O 1
ATOM 1396 N N . GLN A 1 182 ? -19.149 7.108 20.053 1.00 88.50 182 GLN A N 1
ATOM 1397 C CA . GLN A 1 182 ? -20.418 6.900 20.755 1.00 88.50 182 GLN A CA 1
ATOM 1398 C C . GLN A 1 182 ? -21.399 6.022 19.967 1.00 88.50 182 GLN A C 1
ATOM 1400 O O . GLN A 1 182 ? -22.258 5.373 20.561 1.00 88.50 182 GLN A O 1
ATOM 1405 N N . ASN A 1 183 ? -21.256 5.946 18.643 1.00 90.50 183 ASN A N 1
ATOM 1406 C CA . ASN A 1 183 ? -22.048 5.064 17.798 1.00 90.50 183 ASN A CA 1
ATOM 1407 C C . ASN A 1 183 ? -21.331 3.720 17.582 1.00 90.50 183 ASN A C 1
ATOM 1409 O O . ASN A 1 183 ? -20.406 3.620 16.779 1.00 90.50 183 ASN A O 1
ATOM 1413 N N . CYS A 1 184 ? -21.778 2.659 18.259 1.00 88.50 184 CYS A N 1
ATOM 1414 C CA . CYS A 1 184 ? -21.184 1.319 18.140 1.00 88.50 184 CYS A CA 1
ATOM 1415 C C . CYS A 1 184 ? -21.229 0.722 16.722 1.00 88.50 184 CYS A C 1
ATOM 1417 O O . CYS A 1 184 ? -20.428 -0.157 16.413 1.00 88.50 184 CYS A O 1
ATOM 1419 N N . SER A 1 185 ? -22.125 1.199 15.855 1.00 91.44 185 SER A N 1
ATOM 1420 C CA . SER A 1 185 ? -22.198 0.767 14.455 1.00 91.44 185 SER A CA 1
ATOM 1421 C C . SER A 1 185 ? -21.220 1.517 13.546 1.00 91.44 185 SER A C 1
ATOM 1423 O O . SER A 1 185 ? -21.011 1.097 12.405 1.00 91.44 185 SER A O 1
ATOM 1425 N N . CYS A 1 186 ? -20.624 2.617 14.022 1.00 93.44 186 CYS A N 1
ATOM 1426 C CA . CYS A 1 186 ? -19.685 3.412 13.240 1.00 93.44 186 CYS A CA 1
ATOM 1427 C C . CYS A 1 186 ? -18.360 2.668 13.051 1.00 93.44 186 CYS A C 1
ATOM 1429 O O . CYS A 1 186 ? -17.728 2.223 14.014 1.00 93.44 186 CYS A O 1
ATOM 1431 N N . THR A 1 187 ? -17.919 2.558 11.800 1.00 93.19 187 THR A N 1
ATOM 1432 C CA . THR A 1 187 ? -16.704 1.828 11.424 1.00 93.19 187 THR A CA 1
ATOM 1433 C C . THR A 1 187 ? -15.562 2.725 11.000 1.00 93.19 187 THR A C 1
ATOM 1435 O O . THR A 1 187 ? -14.408 2.339 11.195 1.00 93.19 187 THR A O 1
ATOM 1438 N N . ALA A 1 188 ? -15.853 3.901 10.456 1.00 94.81 188 ALA A N 1
ATOM 1439 C CA . ALA A 1 188 ? -14.855 4.875 10.051 1.00 94.81 188 ALA A CA 1
ATOM 1440 C C . ALA A 1 188 ? -15.466 6.274 9.930 1.00 94.81 188 ALA A C 1
ATOM 1442 O O . ALA A 1 188 ? -16.684 6.417 9.813 1.00 94.81 188 ALA A O 1
ATOM 1443 N N . TYR A 1 189 ? -14.607 7.290 9.908 1.00 93.88 189 TYR A N 1
ATOM 1444 C CA . TYR A 1 189 ? -14.984 8.649 9.540 1.00 93.88 189 TYR A CA 1
ATOM 1445 C C . TYR A 1 189 ? -13.890 9.339 8.716 1.00 93.88 189 TYR A C 1
ATOM 1447 O O . TYR A 1 189 ? -12.725 8.939 8.727 1.00 93.88 189 TYR A O 1
ATOM 1455 N N . ALA A 1 190 ? -14.259 10.401 8.012 1.00 92.50 190 ALA A N 1
ATOM 1456 C CA . ALA A 1 190 ? -13.362 11.296 7.297 1.00 92.50 190 ALA A CA 1
ATOM 1457 C C . ALA A 1 190 ? -13.885 12.727 7.394 1.00 92.50 190 ALA A C 1
ATOM 1459 O O . ALA A 1 190 ? -15.073 12.956 7.615 1.00 92.50 190 ALA A O 1
ATOM 1460 N N . LEU A 1 191 ? -12.996 13.692 7.194 1.00 88.44 191 LEU A N 1
ATOM 1461 C CA . LEU A 1 191 ? -13.371 15.095 7.077 1.00 88.44 191 LEU A CA 1
ATOM 1462 C C . LEU A 1 191 ? -13.179 15.514 5.634 1.00 88.44 191 LEU A C 1
ATOM 1464 O O . LEU A 1 191 ? -12.072 15.418 5.105 1.00 88.44 191 LEU A O 1
ATOM 1468 N N . ASN A 1 192 ? -14.249 15.994 5.011 1.00 82.50 192 ASN A N 1
ATOM 1469 C CA . ASN A 1 192 ? -14.172 16.544 3.670 1.00 82.50 192 ASN A CA 1
ATOM 1470 C C . ASN A 1 192 ? -14.442 18.047 3.690 1.00 82.50 192 ASN A C 1
ATOM 1472 O O . ASN A 1 192 ? -15.387 18.527 4.324 1.00 82.50 192 ASN A O 1
ATOM 1476 N N . ILE A 1 193 ? -13.623 18.792 2.952 1.00 73.56 193 ILE A N 1
ATOM 1477 C CA . ILE A 1 193 ? -13.783 20.235 2.808 1.00 73.56 193 ILE A CA 1
ATOM 1478 C C . ILE A 1 193 ? -15.099 20.487 2.061 1.00 73.56 193 ILE A C 1
ATOM 1480 O O . ILE A 1 193 ? -15.278 20.051 0.928 1.00 73.56 193 ILE A O 1
ATOM 1484 N N . GLY A 1 194 ? -16.034 21.182 2.711 1.00 73.62 194 GLY A N 1
ATOM 1485 C CA . GLY A 1 194 ? -17.344 21.541 2.158 1.00 73.62 194 GLY A CA 1
ATOM 1486 C C . GLY A 1 194 ? -18.500 20.629 2.583 1.00 73.62 194 GLY A C 1
ATOM 1487 O O . GLY A 1 194 ? -19.595 21.135 2.800 1.00 73.62 194 GLY A O 1
ATOM 1488 N N . THR A 1 195 ? -18.275 19.323 2.763 1.00 74.75 195 THR A N 1
ATOM 1489 C CA . THR A 1 195 ? -19.329 18.371 3.187 1.00 74.75 195 THR A CA 1
ATOM 1490 C C . THR A 1 195 ? -19.345 18.128 4.701 1.00 74.75 195 THR A C 1
ATOM 1492 O O . THR A 1 195 ? -20.356 17.682 5.233 1.00 74.75 195 THR A O 1
ATOM 1495 N N . GLY A 1 196 ? -18.255 18.450 5.407 1.00 84.06 196 GLY A N 1
ATOM 1496 C CA . GLY A 1 196 ? -18.139 18.241 6.851 1.00 84.06 196 GLY A CA 1
ATOM 1497 C C . GLY A 1 196 ? -17.691 16.822 7.206 1.00 84.06 196 GLY A C 1
ATOM 1498 O O . GLY A 1 196 ? -16.802 16.261 6.559 1.00 84.06 196 GLY A O 1
ATOM 1499 N N . CYS A 1 197 ? -18.279 16.264 8.261 1.00 90.12 197 CYS A N 1
ATOM 1500 C CA . CYS A 1 197 ? -17.998 14.923 8.760 1.00 90.12 197 CYS A CA 1
ATOM 1501 C C . CYS A 1 197 ? -18.691 13.879 7.884 1.00 90.12 197 CYS A C 1
ATOM 1503 O O . CYS A 1 197 ? -19.908 13.890 7.718 1.00 90.12 197 CYS A O 1
ATOM 1505 N N . LEU A 1 198 ? -17.905 12.960 7.341 1.00 91.81 198 LEU A N 1
ATOM 1506 C CA . LEU A 1 198 ? -18.385 11.769 6.656 1.00 91.81 198 LEU A CA 1
ATOM 1507 C C . LEU A 1 198 ? -18.172 10.580 7.582 1.00 91.81 198 LEU A C 1
ATOM 1509 O O . LEU A 1 198 ? -17.074 10.410 8.110 1.00 91.81 198 LEU A O 1
ATOM 1513 N N . SER A 1 199 ? -19.195 9.757 7.780 1.00 92.94 199 SER A N 1
ATOM 1514 C CA . SER A 1 199 ? -19.118 8.566 8.627 1.00 92.94 199 SER A CA 1
ATOM 1515 C C . SER A 1 199 ? -19.687 7.345 7.918 1.00 92.94 199 SER A C 1
ATOM 1517 O O . SER A 1 199 ? -20.562 7.461 7.066 1.00 92.94 199 SER A O 1
ATOM 1519 N N . TRP A 1 200 ? -19.167 6.168 8.258 1.00 94.12 200 TRP A N 1
ATOM 1520 C CA . TRP A 1 200 ? -19.593 4.902 7.670 1.00 94.12 200 TRP A CA 1
ATOM 1521 C C . TRP A 1 200 ? -20.075 3.948 8.748 1.00 94.12 200 TRP A C 1
ATOM 1523 O O . TRP A 1 200 ? -19.513 3.881 9.846 1.00 94.12 200 TRP A O 1
ATOM 1533 N N . THR A 1 201 ? -21.083 3.155 8.393 1.00 91.31 201 THR A N 1
ATOM 1534 C CA . THR A 1 201 ? -21.556 2.026 9.189 1.00 91.31 201 THR A CA 1
ATOM 1535 C C . THR A 1 201 ? -21.404 0.732 8.389 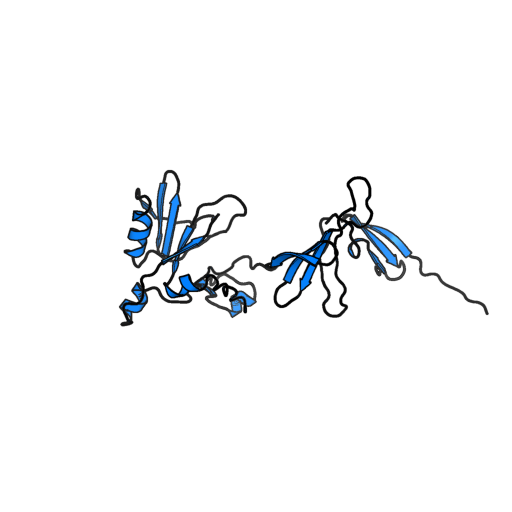1.00 91.31 201 THR A C 1
ATOM 1537 O O . THR A 1 201 ? -21.614 0.689 7.180 1.00 91.31 201 THR A O 1
ATOM 1540 N N . GLY A 1 202 ? -20.980 -0.349 9.047 1.00 86.75 202 GLY A N 1
ATOM 1541 C CA . GLY A 1 202 ? -20.805 -1.650 8.392 1.00 86.75 202 GLY A CA 1
ATOM 1542 C C . GLY A 1 202 ? -19.528 -1.792 7.546 1.00 86.75 202 GLY A C 1
ATOM 1543 O O . GLY A 1 202 ? -18.439 -1.376 7.950 1.00 86.75 202 GLY A O 1
ATOM 1544 N N . ARG A 1 203 ? -19.632 -2.493 6.407 1.00 87.00 203 ARG A N 1
ATOM 1545 C CA . ARG A 1 203 ? -18.474 -2.884 5.583 1.00 87.00 203 ARG A CA 1
ATOM 1546 C C . ARG A 1 203 ? -17.964 -1.702 4.762 1.00 87.00 203 ARG A C 1
ATOM 1548 O O . ARG A 1 203 ? -18.736 -1.042 4.083 1.00 87.00 203 ARG A O 1
ATOM 1555 N N . LEU A 1 204 ? -16.649 -1.509 4.775 1.00 88.81 204 LEU A N 1
ATOM 1556 C CA . LEU A 1 204 ? -15.962 -0.529 3.938 1.00 88.81 204 LEU A CA 1
ATOM 1557 C C . LEU A 1 204 ? -15.630 -1.194 2.597 1.00 88.81 204 LEU A C 1
ATOM 1559 O O . LEU A 1 204 ? -14.870 -2.164 2.570 1.00 88.81 204 LEU A O 1
ATOM 1563 N N . ILE A 1 205 ? -16.237 -0.715 1.514 1.00 85.31 205 ILE A N 1
ATOM 1564 C CA . ILE A 1 205 ? -16.104 -1.276 0.162 1.00 85.31 205 ILE A CA 1
ATOM 1565 C C . ILE A 1 205 ? -15.416 -0.231 -0.725 1.00 85.31 205 ILE A C 1
ATOM 1567 O O . ILE A 1 205 ? -15.599 0.962 -0.519 1.00 85.31 205 ILE A O 1
ATOM 1571 N N . ASP A 1 206 ? -14.573 -0.674 -1.656 1.00 82.62 206 ASP A N 1
ATOM 1572 C CA . ASP A 1 206 ? -13.881 0.193 -2.625 1.00 82.62 206 ASP A CA 1
ATOM 1573 C C . ASP A 1 206 ? -12.969 1.279 -2.016 1.00 82.62 206 ASP A C 1
ATOM 1575 O O . ASP A 1 206 ? -12.666 2.299 -2.633 1.00 82.62 206 ASP A O 1
ATOM 1579 N N . ALA A 1 207 ? -12.430 1.019 -0.818 1.00 84.19 207 ALA A N 1
ATOM 1580 C CA . ALA A 1 207 ? -11.360 1.830 -0.240 1.00 84.19 207 ALA A CA 1
ATOM 1581 C C . ALA A 1 207 ? -10.049 1.632 -1.021 1.00 84.19 207 ALA A C 1
ATOM 1583 O O . ALA A 1 207 ? -9.514 0.520 -1.077 1.00 84.19 207 ALA A O 1
ATOM 1584 N N . GLN A 1 208 ? -9.477 2.712 -1.557 1.00 83.88 208 GLN A N 1
ATOM 1585 C CA . GLN A 1 208 ? -8.233 2.656 -2.331 1.00 83.88 208 GLN A CA 1
ATOM 1586 C C . GLN A 1 208 ? -7.220 3.681 -1.830 1.00 83.88 208 GLN A C 1
ATOM 1588 O O . GLN A 1 208 ? -7.570 4.810 -1.510 1.00 83.88 208 GLN A O 1
ATOM 1593 N N . LYS A 1 209 ? -5.938 3.312 -1.798 1.00 80.81 209 LYS A N 1
ATOM 1594 C CA . LYS A 1 209 ? -4.858 4.260 -1.511 1.00 80.81 209 LYS A CA 1
ATOM 1595 C C . LYS A 1 209 ? -4.341 4.889 -2.800 1.00 80.81 209 LYS A C 1
ATOM 1597 O O . LYS A 1 209 ? -3.946 4.173 -3.720 1.00 80.81 209 LYS A O 1
ATOM 1602 N N . PHE A 1 210 ? -4.287 6.213 -2.841 1.00 69.81 210 PHE A N 1
ATOM 1603 C CA . PHE A 1 210 ? -3.736 6.974 -3.955 1.00 69.81 210 PHE A CA 1
ATOM 1604 C C . PHE A 1 210 ? -2.285 7.397 -3.699 1.00 69.81 210 PHE A C 1
ATOM 1606 O O . PHE A 1 210 ? -1.799 7.432 -2.569 1.00 69.81 210 PHE A O 1
ATOM 1613 N N . SER A 1 211 ? -1.559 7.683 -4.783 1.00 66.94 211 SER A N 1
ATOM 1614 C CA . SER A 1 211 ? -0.128 8.007 -4.739 1.00 66.94 211 SER A CA 1
ATOM 1615 C C . SER A 1 211 ? 0.176 9.448 -4.328 1.00 66.94 211 SER A C 1
ATOM 1617 O O . SER A 1 211 ? 1.298 9.719 -3.906 1.00 66.94 211 SER A O 1
ATOM 1619 N N . SER A 1 212 ? -0.769 10.376 -4.498 1.00 55.91 212 SER A N 1
ATOM 1620 C CA . SER A 1 212 ? -0.476 11.813 -4.362 1.00 55.91 212 SER A CA 1
ATOM 1621 C C . SER A 1 212 ? -1.657 12.720 -4.006 1.00 55.91 212 SER A C 1
ATOM 1623 O O . SER A 1 212 ? -1.426 13.867 -3.643 1.00 55.91 212 SER A O 1
ATOM 1625 N N . ALA A 1 213 ? -2.902 12.256 -4.108 1.00 68.88 213 ALA A N 1
ATOM 1626 C CA . ALA A 1 213 ? -4.096 13.041 -3.790 1.00 68.88 213 ALA A CA 1
ATOM 1627 C C . ALA A 1 213 ? -5.113 12.131 -3.102 1.00 68.88 213 ALA A C 1
ATOM 1629 O O . ALA A 1 213 ? -5.228 10.983 -3.500 1.00 68.88 213 ALA A O 1
ATOM 1630 N N . GLY A 1 214 ? -5.820 12.604 -2.079 1.00 81.12 214 GLY A N 1
ATOM 1631 C CA . GLY A 1 21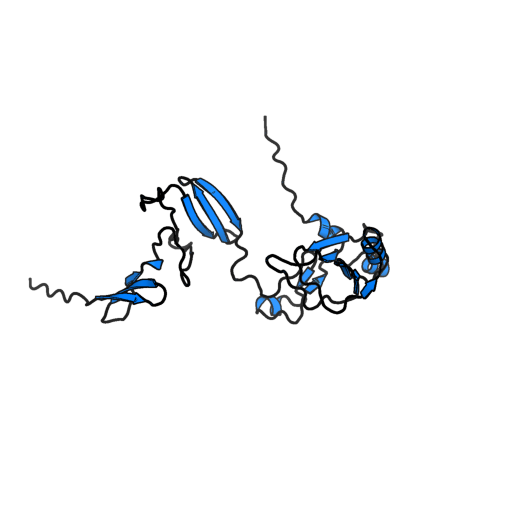4 ? -6.811 11.818 -1.343 1.00 81.12 214 GLY A CA 1
ATOM 1632 C C . GLY A 1 214 ? -7.163 12.475 -0.013 1.00 81.12 214 GLY A C 1
ATOM 1633 O O . GLY A 1 214 ? -6.585 13.502 0.340 1.00 81.12 214 GLY A O 1
ATOM 1634 N N . ILE A 1 215 ? -8.106 11.881 0.708 1.00 83.06 215 ILE A N 1
ATOM 1635 C CA . ILE A 1 215 ? -8.602 12.378 1.995 1.00 83.06 215 ILE A CA 1
ATOM 1636 C C . ILE A 1 215 ? -8.057 11.479 3.109 1.00 83.06 215 ILE A C 1
ATOM 1638 O O . ILE A 1 215 ? -7.836 10.282 2.900 1.00 83.06 215 ILE A O 1
ATOM 1642 N N . ASP A 1 216 ? -7.815 12.054 4.285 1.00 88.62 216 ASP A N 1
ATOM 1643 C CA . ASP A 1 216 ? -7.461 11.278 5.469 1.00 88.62 216 ASP A CA 1
ATOM 1644 C C . ASP A 1 216 ? -8.696 10.524 5.978 1.00 88.62 216 ASP A C 1
ATOM 1646 O O . ASP A 1 216 ? -9.736 11.107 6.295 1.00 88.62 216 ASP A O 1
ATOM 1650 N N . PHE A 1 217 ? -8.575 9.201 6.041 1.00 91.56 217 PHE A N 1
ATOM 1651 C CA . PHE A 1 217 ? -9.657 8.286 6.378 1.00 91.56 217 PHE A CA 1
ATOM 1652 C C . PHE A 1 217 ? -9.338 7.557 7.685 1.00 91.56 217 PHE A C 1
ATOM 1654 O O . PHE A 1 217 ? -8.324 6.869 7.796 1.00 91.56 217 PHE A O 1
ATOM 1661 N N . ASN A 1 218 ? -10.191 7.714 8.693 1.00 92.94 218 ASN A N 1
ATOM 1662 C CA . ASN A 1 218 ? -9.962 7.230 10.051 1.00 92.94 218 ASN A CA 1
ATOM 1663 C C . ASN A 1 218 ? -10.801 5.982 10.322 1.00 92.94 218 ASN A C 1
ATOM 1665 O O . ASN A 1 218 ? -12.019 6.069 10.462 1.00 92.94 218 ASN A O 1
ATOM 1669 N N . VAL A 1 219 ? -10.159 4.819 10.438 1.00 93.88 219 VAL A N 1
ATOM 1670 C CA . VAL A 1 219 ? -10.837 3.524 10.620 1.00 93.88 219 VAL A CA 1
ATOM 1671 C C . VAL A 1 219 ? -10.831 3.108 12.085 1.00 93.88 219 VAL A C 1
ATOM 1673 O O . VAL A 1 219 ? -9.779 3.096 12.725 1.00 93.88 219 VAL A O 1
ATOM 1676 N N . ARG A 1 220 ? -12.004 2.745 12.617 1.00 94.19 220 ARG A N 1
ATOM 1677 C CA . ARG A 1 220 ? -12.194 2.342 14.015 1.00 94.19 220 ARG A CA 1
ATOM 1678 C C . ARG A 1 220 ? -11.635 0.945 14.274 1.00 94.19 220 ARG A C 1
ATOM 1680 O O . ARG A 1 220 ? -12.072 -0.034 13.652 1.00 94.19 220 ARG A O 1
ATOM 1687 N N . VAL A 1 221 ? -10.737 0.854 15.250 1.00 92.38 221 VAL A N 1
ATOM 1688 C CA . VAL A 1 221 ? -10.094 -0.387 15.700 1.00 92.38 221 VAL A CA 1
ATOM 1689 C C . VAL A 1 221 ? -10.054 -0.479 17.224 1.00 92.38 221 VAL A C 1
ATOM 1691 O O . VAL A 1 221 ? -10.160 0.525 17.932 1.00 92.38 221 VAL A O 1
ATOM 1694 N N . ALA A 1 222 ? -9.884 -1.699 17.734 1.00 89.75 222 ALA A N 1
ATOM 1695 C CA . ALA A 1 222 ? -9.703 -1.930 19.160 1.00 89.75 222 ALA A CA 1
ATOM 1696 C C . ALA A 1 222 ? -8.418 -1.254 19.664 1.00 89.75 222 ALA A C 1
ATOM 1698 O O . ALA A 1 222 ? -7.414 -1.196 18.956 1.00 89.75 222 ALA A O 1
ATOM 1699 N N . TYR A 1 223 ? -8.420 -0.796 20.919 1.00 87.12 223 TYR A N 1
ATOM 1700 C CA . TYR A 1 223 ? -7.269 -0.104 21.512 1.00 87.12 223 TYR A CA 1
ATOM 1701 C C . TYR A 1 223 ? -5.945 -0.877 21.396 1.00 87.12 223 TYR A C 1
ATOM 1703 O O . TYR A 1 223 ? -4.893 -0.275 21.200 1.00 87.12 223 TYR A O 1
ATOM 1711 N N . SER A 1 224 ? -5.980 -2.207 21.526 1.00 83.75 224 SER A N 1
ATOM 1712 C CA . SER A 1 224 ? -4.790 -3.065 21.443 1.00 83.75 224 SER A CA 1
ATOM 1713 C C . SER A 1 224 ? -4.079 -2.973 20.091 1.00 83.75 224 SER A C 1
ATOM 1715 O O . SER A 1 224 ? -2.863 -3.106 20.046 1.00 83.75 224 SER A O 1
ATOM 1717 N N . GLU A 1 225 ? -4.813 -2.673 19.020 1.00 85.12 225 GLU A N 1
ATOM 1718 C CA . GLU A 1 225 ? -4.279 -2.533 17.659 1.00 85.12 225 GLU A CA 1
ATOM 1719 C C . GLU A 1 225 ? -3.553 -1.191 17.450 1.00 85.12 225 GLU A C 1
ATOM 1721 O O . GLU A 1 225 ? -2.770 -1.036 16.517 1.00 85.12 225 GLU A O 1
ATOM 1726 N N . LEU A 1 226 ? -3.782 -0.204 18.326 1.00 77.69 226 LEU A N 1
ATOM 1727 C CA . LEU A 1 226 ? -3.131 1.112 18.250 1.00 77.69 226 LEU A CA 1
ATOM 1728 C C . LEU A 1 226 ? -1.688 1.084 18.782 1.00 77.69 226 LEU A C 1
ATOM 1730 O O . LEU A 1 226 ? -0.927 2.017 18.535 1.00 77.69 226 LEU A O 1
ATOM 1734 N N . GLY A 1 227 ? -1.315 0.033 19.523 1.00 57.16 227 GLY A N 1
ATOM 1735 C CA . GLY A 1 227 ? -0.002 -0.130 20.157 1.00 57.16 227 GLY A CA 1
ATOM 1736 C C . GLY A 1 227 ? 1.054 -0.854 19.314 1.00 57.16 227 GLY A C 1
ATOM 1737 O O . GLY A 1 227 ? 2.210 -0.891 19.721 1.00 57.16 227 GLY A O 1
ATOM 1738 N N . GLU A 1 228 ? 0.701 -1.409 18.148 1.00 50.56 228 GLU A N 1
ATOM 1739 C CA . GLU A 1 228 ? 1.652 -2.122 17.271 1.00 50.56 228 GLU A CA 1
ATOM 1740 C C . GLU A 1 228 ? 2.471 -1.201 16.342 1.00 50.56 228 GLU A C 1
ATOM 1742 O O . GLU A 1 228 ? 3.314 -1.664 15.569 1.00 50.56 228 GLU A O 1
ATOM 1747 N N . LEU A 1 229 ? 2.303 0.121 16.437 1.00 42.88 229 LEU A N 1
ATOM 1748 C CA . LEU A 1 229 ? 3.194 1.095 15.799 1.00 42.88 229 LEU A CA 1
ATOM 1749 C C . LEU A 1 229 ? 4.533 1.163 16.560 1.00 42.88 229 LEU A C 1
ATOM 1751 O O . LEU A 1 229 ? 4.752 2.053 17.368 1.00 42.88 229 LEU A O 1
ATOM 1755 N N . PHE A 1 230 ? 5.409 0.190 16.289 1.00 31.17 230 PHE A N 1
ATOM 1756 C CA . PHE A 1 230 ? 6.841 0.129 16.620 1.00 31.17 230 PHE A CA 1
ATOM 1757 C C . PHE A 1 230 ? 7.264 0.697 17.992 1.00 31.17 230 PHE A C 1
ATOM 1759 O O . PHE A 1 230 ? 7.551 1.886 18.137 1.00 31.17 230 PHE A O 1
ATOM 1766 N N . CYS A 1 231 ? 7.552 -0.193 18.949 1.00 26.52 231 CYS A N 1
ATOM 1767 C CA . CYS A 1 231 ? 8.661 0.069 19.864 1.00 26.52 231 CYS A CA 1
ATOM 1768 C C . CYS A 1 231 ? 9.941 0.195 19.021 1.00 26.52 231 CYS A C 1
ATOM 1770 O O . CYS A 1 231 ? 10.511 -0.812 18.601 1.00 26.52 231 CYS A O 1
ATOM 1772 N N . PHE A 1 232 ? 10.422 1.414 18.774 1.00 27.73 232 PHE A N 1
ATOM 1773 C CA . PHE A 1 232 ? 11.863 1.587 18.632 1.00 27.73 232 PHE A CA 1
ATOM 1774 C C . PHE A 1 232 ? 12.455 1.269 20.007 1.00 27.73 232 PHE A C 1
ATOM 1776 O O . PHE A 1 232 ? 12.105 1.960 20.967 1.00 27.73 232 PHE A O 1
ATOM 1783 N N . PRO A 1 233 ? 13.320 0.252 20.164 1.00 29.00 233 PRO A N 1
ATOM 1784 C CA . PRO A 1 233 ? 14.167 0.219 21.338 1.00 29.00 233 PRO A CA 1
ATOM 1785 C C . PRO A 1 233 ? 15.026 1.483 21.271 1.00 29.00 233 PRO A C 1
ATOM 1787 O O . PRO A 1 233 ? 15.881 1.625 20.396 1.00 29.00 233 PRO A O 1
ATOM 1790 N N . THR A 1 234 ? 14.754 2.439 22.157 1.00 29.38 234 THR A N 1
ATOM 1791 C CA . THR A 1 234 ? 15.697 3.510 22.460 1.00 29.38 234 THR A CA 1
ATOM 1792 C C . THR A 1 234 ? 17.008 2.836 22.825 1.00 29.38 234 THR A C 1
ATOM 1794 O O . THR A 1 234 ? 17.059 2.055 23.775 1.00 29.38 234 THR A O 1
ATOM 1797 N N . SER A 1 235 ? 18.049 3.088 22.037 1.00 34.47 235 SER A N 1
ATOM 1798 C CA . SER A 1 235 ? 19.399 2.634 22.330 1.00 34.47 235 SER A CA 1
ATOM 1799 C C . SER A 1 235 ? 19.812 3.169 23.699 1.00 34.47 235 SER A C 1
ATOM 1801 O O . SER A 1 235 ? 20.151 4.342 23.836 1.00 34.47 235 SER A O 1
ATOM 1803 N N . THR A 1 236 ? 19.793 2.318 24.718 1.00 36.91 236 THR A N 1
ATOM 1804 C CA . THR A 1 236 ? 20.627 2.512 25.900 1.00 36.91 236 THR A CA 1
ATOM 1805 C C . THR A 1 236 ? 22.072 2.323 25.457 1.00 36.91 236 THR A C 1
ATOM 1807 O O . THR A 1 236 ? 22.495 1.214 25.131 1.00 36.91 236 THR A O 1
ATOM 1810 N N . GLN A 1 237 ? 22.802 3.429 25.376 1.00 34.50 237 GLN A N 1
ATOM 1811 C CA . GLN A 1 237 ? 24.242 3.462 25.168 1.00 34.50 237 GLN A CA 1
ATOM 1812 C C . GLN A 1 237 ? 24.909 2.983 26.471 1.00 34.50 237 GLN A C 1
ATOM 1814 O O . GLN A 1 237 ? 24.615 3.566 27.518 1.00 34.50 237 GLN A O 1
ATOM 1819 N N . PRO A 1 238 ? 25.754 1.937 26.473 1.00 40.41 238 PRO A N 1
ATOM 1820 C CA . PRO A 1 238 ? 26.568 1.633 27.638 1.00 40.41 238 PRO A CA 1
ATOM 1821 C C . PRO A 1 238 ? 27.730 2.627 27.713 1.00 40.41 238 PRO A C 1
ATOM 1823 O O . PRO A 1 238 ? 28.369 2.921 26.700 1.00 40.41 238 PRO A O 1
ATOM 1826 N N . THR A 1 239 ? 27.931 3.134 28.924 1.00 43.22 239 THR A N 1
ATOM 1827 C CA . THR A 1 239 ? 29.091 3.887 29.423 1.00 43.22 239 THR A CA 1
ATOM 1828 C C . THR A 1 239 ? 30.408 3.161 29.216 1.00 43.22 239 THR A C 1
ATOM 1830 O O . THR A 1 239 ? 30.405 1.925 29.426 1.00 43.22 239 THR A O 1
#

InterPro domains:
  IPR001480 Bulb-type lectin domain [PF01453] (3-64)
  IPR003609 PAN/Apple domain [PF08276] (150-206)
  IPR003609 PAN/Apple domain [PS50948] (139-222)
  IPR003609 PAN/Apple domain [SM00473] (149-221)
  IPR036426 Bulb-type lectin domain superfamily [SSF51110] (8-97)

Radius of gyration: 27.12 Å; chains: 1; bounding box: 70×53×69 Å

Foldseek 3Di:
DDDPPPPQDWDWDQDPQRKTFIAGPVPRDTPDICLLEEEQDDTPPRDFDADPVVRRTHKYFCACDPVGSPGHQWMWHWDPDVFIKIFIGGNNHTPDIDGPPDVPPQPDDDDQQWDQPDPVCVVVSHCPSPIDGPDDAQVVCVVVVHDNDDQKFWDKDPQKPFAPDWDFDQEAPPVLRVVLSVDPQWFKWWQDVPRGITTDGDDRPPIDHDDPHHTIIIGIHHPVSVPPPDDPPPDPDDD

Sequence (239 aa):
MNVTTSVPKSTAQLLHSGNLVLQQNTTGTIIWQSFQRPCDTLLSMMKMSTNRITSNKVQFTSWKSLSDPSIGSFSVSIQALSLPQVFIWKDGSPYWRRVVHGMSSPICSCLLGFKPNNTEEWNRGNWTSGCVRSTPLQCERVATGGEIGKMDGFLTLNMMNIPDSADSSSVLEPDCKQQCLQNCSCTAYALNIGTGCLSWTGRLIDAQKFSSAGIDFNVRVAYSELGELFCFPTSTQPT